Protein AF-A0A349GRL1-F1 (afdb_monomer)

Radius of gyration: 23.31 Å; Cα contacts (8 Å, |Δi|>4): 184; chains: 1; bounding box: 49×61×60 Å

Secondary structure (DSSP, 8-state):
------PPPPHHHHHHHHHHHHHHHHHHSPPEE--B-TTS-PBPTT--EE----PPPHHHHHHHHHHHHHHTHHHHHHHHHHHHHHHHHHHTTHHHHHHHHHHHHTTT-HHHHHHHHHHHHHHHHHHH-TTTGGGGGHHHHHHHHHHTT--HHHHHHHHHHHHHHHHHT-SS-TTTHHHHHHHTT--TTTTTT-

Nearest PDB structures (foldseek):
  8ffo-assembly1_A  TM=2.100E-01  e=9.949E+00  Oryctolagus cuniculus

Structure (mmCIF, N/CA/C/O backbone):
data_AF-A0A349GRL1-F1
#
_entry.id   AF-A0A349GRL1-F1
#
loop_
_atom_site.group_PDB
_atom_site.id
_atom_site.type_symbol
_atom_site.label_atom_id
_atom_site.label_alt_id
_atom_site.label_comp_id
_atom_site.label_asym_id
_atom_site.label_entity_id
_atom_site.label_seq_id
_atom_site.pdbx_PDB_ins_code
_atom_site.Cartn_x
_atom_site.Cartn_y
_atom_site.Cartn_z
_atom_site.occupancy
_atom_site.B_iso_or_equiv
_atom_site.auth_seq_id
_atom_site.auth_comp_id
_atom_site.auth_asym_id
_atom_site.auth_atom_id
_atom_site.pdbx_PDB_model_num
ATOM 1 N N . MET A 1 1 ? -10.845 -40.301 -11.353 1.00 48.50 1 MET A N 1
ATOM 2 C CA . MET A 1 1 ? -9.702 -39.362 -11.402 1.00 48.50 1 MET A CA 1
ATOM 3 C C . MET A 1 1 ? -10.120 -38.065 -10.731 1.00 48.50 1 MET A C 1
ATOM 5 O O . MET A 1 1 ? -11.007 -37.392 -11.242 1.00 48.50 1 MET A O 1
ATOM 9 N N . SER A 1 2 ? -9.562 -37.767 -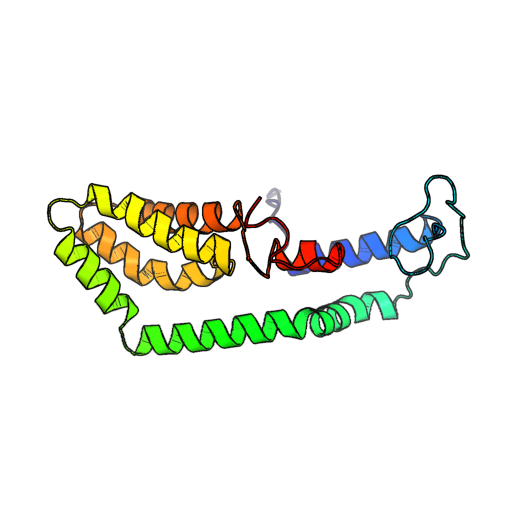9.555 1.00 53.09 2 SER A N 1
ATOM 10 C CA . SER A 1 2 ? -9.784 -36.486 -8.875 1.00 53.09 2 SER A CA 1
ATOM 11 C C . SER A 1 2 ? -9.269 -35.367 -9.781 1.00 53.09 2 SER A C 1
ATOM 13 O O . SER A 1 2 ? -8.090 -35.362 -10.137 1.00 53.09 2 SER A O 1
ATOM 15 N N . LYS A 1 3 ? -10.156 -34.472 -10.229 1.00 55.09 3 LYS A N 1
ATOM 16 C CA . LYS A 1 3 ? -9.750 -33.274 -10.969 1.00 55.09 3 LYS A CA 1
ATOM 17 C C . LYS A 1 3 ? -8.907 -32.441 -10.008 1.00 55.09 3 LYS A C 1
ATOM 19 O O . LYS A 1 3 ? -9.437 -31.976 -9.000 1.00 55.09 3 LYS A O 1
ATOM 24 N N . LYS A 1 4 ? -7.608 -32.286 -10.290 1.00 65.12 4 LYS A N 1
ATOM 25 C CA . LYS A 1 4 ? -6.758 -31.344 -9.553 1.00 65.12 4 LYS A CA 1
ATOM 26 C C . LYS A 1 4 ? -7.447 -29.981 -9.609 1.00 65.12 4 LYS A C 1
ATOM 28 O O . LYS A 1 4 ? -7.638 -29.436 -10.695 1.00 65.12 4 LYS A O 1
ATOM 33 N N . LYS A 1 5 ? -7.894 -29.489 -8.453 1.00 64.00 5 LYS A N 1
ATOM 34 C CA . LYS A 1 5 ? -8.384 -28.119 -8.324 1.00 64.00 5 LYS A CA 1
ATOM 35 C C . LYS A 1 5 ? -7.198 -27.213 -8.636 1.00 64.00 5 LYS A C 1
ATOM 37 O O . LYS A 1 5 ? -6.113 -27.427 -8.107 1.00 64.00 5 LYS A O 1
ATOM 42 N N . PHE A 1 6 ? -7.390 -26.282 -9.561 1.00 77.56 6 PHE A N 1
ATOM 43 C CA . PHE A 1 6 ? -6.401 -25.254 -9.846 1.00 77.56 6 PHE A CA 1
ATOM 44 C C . PHE A 1 6 ? -6.241 -24.407 -8.581 1.00 77.56 6 PHE A C 1
ATOM 46 O O . PHE A 1 6 ? -7.184 -23.734 -8.167 1.00 77.56 6 PHE A O 1
ATOM 53 N N . GLU A 1 7 ? -5.086 -24.515 -7.932 1.00 80.69 7 GLU A N 1
ATOM 54 C CA . GLU A 1 7 ? -4.704 -23.659 -6.816 1.00 80.69 7 GLU A CA 1
ATOM 55 C C . GLU A 1 7 ? -3.899 -22.495 -7.381 1.00 80.69 7 GLU A C 1
ATOM 57 O O . GLU A 1 7 ? -2.986 -22.694 -8.187 1.00 80.69 7 GLU A O 1
ATOM 62 N N . MET A 1 8 ? -4.277 -21.277 -6.994 1.00 81.62 8 MET A N 1
ATOM 63 C CA . MET A 1 8 ? -3.550 -20.081 -7.400 1.00 81.62 8 MET A CA 1
ATOM 64 C C . MET A 1 8 ? -2.097 -20.198 -6.917 1.00 81.62 8 MET A C 1
ATOM 66 O O . MET A 1 8 ? -1.881 -20.466 -5.731 1.00 81.62 8 MET A O 1
ATOM 70 N N . PRO A 1 9 ? -1.101 -20.011 -7.801 1.00 87.75 9 PRO A N 1
ATOM 71 C CA . PRO A 1 9 ? 0.296 -20.015 -7.395 1.00 87.75 9 PRO A CA 1
ATOM 72 C C . PRO A 1 9 ? 0.562 -18.926 -6.351 1.00 87.75 9 PRO A C 1
ATOM 74 O O . PRO A 1 9 ? -0.093 -17.883 -6.339 1.00 87.75 9 PRO A O 1
ATOM 77 N N . THR A 1 10 ? 1.554 -19.146 -5.489 1.00 91.56 10 THR A N 1
ATOM 78 C CA . THR A 1 10 ? 1.980 -18.116 -4.531 1.00 91.56 10 THR A CA 1
ATOM 79 C C . THR A 1 10 ? 2.518 -16.884 -5.264 1.00 91.56 10 THR A C 1
ATOM 81 O O . THR A 1 10 ? 3.010 -17.002 -6.389 1.00 91.56 10 THR A O 1
ATOM 84 N N . ALA A 1 11 ? 2.500 -15.714 -4.616 1.00 87.31 11 ALA A N 1
ATOM 85 C CA . ALA A 1 11 ? 3.072 -14.489 -5.181 1.00 87.31 11 ALA A CA 1
ATOM 86 C C . ALA A 1 11 ? 4.528 -14.689 -5.645 1.00 87.31 11 ALA A C 1
ATOM 88 O O . ALA A 1 11 ? 4.883 -14.278 -6.745 1.00 87.31 11 ALA A O 1
ATOM 89 N N . TYR A 1 12 ? 5.341 -15.418 -4.872 1.00 88.69 12 TYR A N 1
ATOM 90 C CA . TYR A 1 12 ? 6.717 -15.759 -5.248 1.00 88.69 12 TYR A CA 1
ATOM 91 C C . TYR A 1 12 ? 6.791 -16.587 -6.532 1.00 88.69 12 TYR A C 1
ATOM 93 O O . TYR A 1 12 ? 7.637 -16.334 -7.385 1.00 88.69 12 TYR A O 1
ATOM 101 N N . THR A 1 13 ? 5.892 -17.561 -6.692 1.00 90.81 13 THR A N 1
ATOM 102 C CA . THR A 1 13 ? 5.822 -18.388 -7.902 1.00 90.81 13 THR A CA 1
ATOM 103 C C . THR A 1 13 ? 5.435 -17.555 -9.119 1.00 90.81 13 THR A C 1
ATOM 105 O O . THR A 1 13 ? 6.029 -17.721 -10.181 1.00 90.81 13 THR A O 1
ATOM 108 N N . VAL A 1 14 ? 4.463 -16.651 -8.966 1.00 91.56 14 VAL A N 1
ATOM 109 C CA . VAL A 1 14 ? 4.041 -15.748 -10.044 1.00 91.56 14 VAL A CA 1
ATOM 110 C C . VAL A 1 14 ? 5.183 -14.816 -10.438 1.00 91.56 14 VAL A C 1
ATOM 112 O O . VAL A 1 14 ? 5.511 -14.740 -11.617 1.00 91.56 14 VAL A O 1
ATOM 115 N N . LEU A 1 15 ? 5.831 -14.164 -9.469 1.00 90.69 15 LEU A N 1
ATOM 116 C CA . LEU A 1 15 ? 6.946 -13.247 -9.718 1.00 90.69 15 LEU A CA 1
ATOM 117 C C . LEU A 1 15 ? 8.119 -13.950 -10.409 1.00 90.69 15 LEU A C 1
ATOM 119 O O . LEU A 1 15 ? 8.612 -13.464 -11.422 1.00 90.69 15 LEU A O 1
ATOM 123 N N . LEU A 1 16 ? 8.524 -15.126 -9.921 1.00 91.69 16 LEU A N 1
ATOM 124 C CA . LEU A 1 16 ? 9.594 -15.909 -10.540 1.00 91.69 16 LEU A CA 1
ATOM 125 C C . LEU A 1 16 ? 9.212 -16.367 -11.956 1.00 91.69 16 LEU A C 1
ATOM 127 O O . LEU A 1 16 ? 10.038 -16.322 -12.865 1.00 91.69 16 LEU A O 1
ATOM 131 N N . GLY A 1 17 ? 7.950 -16.748 -12.166 1.00 92.88 17 GLY A N 1
ATOM 132 C CA . GLY A 1 17 ? 7.420 -17.062 -13.491 1.00 92.88 17 GLY A CA 1
ATOM 133 C C . GLY A 1 17 ? 7.493 -15.872 -14.449 1.00 92.88 17 GLY A C 1
ATOM 134 O O . GLY A 1 17 ? 7.940 -16.035 -15.582 1.00 92.88 17 GLY A O 1
ATOM 135 N N . ILE A 1 18 ? 7.122 -14.673 -13.992 1.00 93.62 18 ILE A N 1
ATOM 136 C CA . ILE A 1 18 ? 7.226 -13.437 -14.780 1.00 93.62 18 ILE A CA 1
ATOM 137 C C . ILE A 1 18 ? 8.686 -13.149 -15.135 1.00 93.62 18 ILE A C 1
ATOM 139 O O . ILE A 1 18 ? 8.963 -12.882 -16.299 1.00 93.62 18 ILE A O 1
ATOM 143 N N . ILE A 1 19 ? 9.618 -13.265 -14.183 1.00 93.44 19 ILE A N 1
ATOM 144 C CA . ILE A 1 19 ? 11.054 -13.065 -14.438 1.00 93.44 19 ILE A CA 1
ATOM 145 C C . ILE A 1 19 ? 11.537 -14.000 -15.552 1.00 93.44 19 ILE A C 1
ATOM 147 O O . ILE A 1 19 ? 12.186 -13.547 -16.492 1.00 93.44 19 ILE A O 1
ATOM 151 N N . ILE A 1 20 ? 11.178 -15.287 -15.493 1.00 93.50 20 ILE A N 1
ATOM 152 C CA . ILE A 1 20 ? 11.554 -16.258 -16.530 1.00 93.50 20 ILE A CA 1
ATOM 153 C C . ILE A 1 20 ? 10.938 -15.886 -17.882 1.00 93.50 20 ILE A C 1
ATOM 155 O O . ILE A 1 20 ? 11.634 -15.909 -18.892 1.00 93.50 20 ILE A O 1
ATOM 159 N N . VAL A 1 21 ? 9.649 -15.543 -17.926 1.00 94.56 21 VAL A N 1
ATOM 160 C CA . VAL A 1 21 ? 8.957 -15.198 -19.180 1.00 94.56 21 VAL A CA 1
ATOM 161 C C . VAL A 1 21 ? 9.547 -13.937 -19.812 1.00 94.56 21 VAL A C 1
ATOM 163 O O . VAL A 1 21 ? 9.838 -13.933 -21.007 1.00 94.56 21 VAL A O 1
ATOM 166 N N . VAL A 1 22 ? 9.765 -12.887 -19.018 1.00 93.56 22 VAL A N 1
ATOM 167 C CA . VAL A 1 22 ? 10.365 -11.630 -19.484 1.00 93.56 22 VAL A CA 1
ATOM 168 C C . VAL A 1 22 ? 11.795 -11.867 -19.950 1.00 93.56 22 VAL A C 1
ATOM 170 O O . VAL A 1 22 ? 12.160 -11.384 -21.020 1.00 93.56 22 VAL A O 1
ATOM 173 N N . ALA A 1 23 ? 12.576 -12.671 -19.221 1.00 94.00 23 ALA A N 1
ATOM 174 C CA . ALA A 1 23 ? 13.890 -13.091 -19.680 1.00 94.00 23 ALA A CA 1
ATOM 175 C C . ALA A 1 23 ? 13.779 -13.769 -21.048 1.00 94.00 23 ALA A C 1
ATOM 177 O O . ALA A 1 23 ? 14.442 -13.321 -21.975 1.00 94.00 23 ALA A O 1
ATOM 178 N N . VAL A 1 24 ? 12.903 -14.776 -21.215 1.00 94.12 24 VAL A N 1
ATOM 179 C CA . VAL A 1 24 ? 12.695 -15.498 -22.492 1.00 94.12 24 VAL A CA 1
ATOM 180 C C . VAL A 1 24 ? 12.388 -14.535 -23.643 1.00 94.12 24 VAL A C 1
ATOM 182 O O . VAL A 1 24 ? 12.896 -14.697 -24.754 1.00 94.12 24 VAL A O 1
ATOM 185 N N . PHE A 1 25 ? 11.610 -13.489 -23.378 1.00 93.75 25 PHE A N 1
ATOM 186 C CA . PHE A 1 25 ? 11.305 -12.470 -24.375 1.00 93.75 25 PHE A CA 1
ATOM 187 C C . PHE A 1 25 ? 12.517 -11.642 -24.805 1.00 93.75 25 PHE A C 1
ATOM 189 O O . PHE A 1 25 ? 12.534 -11.203 -25.951 1.00 93.75 25 PHE A O 1
ATOM 196 N N . THR A 1 26 ? 13.564 -11.508 -23.986 1.00 92.06 26 THR A N 1
ATOM 197 C CA . THR A 1 26 ? 14.798 -10.803 -24.388 1.00 92.06 26 THR A CA 1
ATOM 198 C C . THR A 1 26 ? 15.583 -11.498 -25.506 1.00 92.06 26 THR A C 1
ATOM 200 O O . THR A 1 26 ? 16.382 -10.851 -26.174 1.00 92.06 26 THR A O 1
ATOM 203 N N . TRP A 1 27 ? 15.336 -12.789 -25.764 1.00 91.50 27 TRP A N 1
ATOM 204 C CA . TRP A 1 27 ? 15.911 -13.498 -26.918 1.00 91.50 27 TRP A CA 1
ATOM 205 C C . TRP A 1 27 ? 15.067 -13.381 -28.192 1.00 91.50 27 TRP A C 1
ATOM 207 O O . TRP A 1 27 ? 15.580 -13.607 -29.285 1.00 91.50 27 TRP A O 1
ATOM 217 N N . ILE A 1 28 ? 13.771 -13.092 -28.060 1.00 91.94 28 ILE A N 1
ATOM 218 C CA . ILE A 1 28 ? 12.812 -13.103 -29.177 1.00 91.94 28 ILE A CA 1
ATOM 219 C C . ILE A 1 28 ? 12.548 -11.680 -29.675 1.00 91.94 28 ILE A C 1
ATOM 221 O O . ILE A 1 28 ? 12.392 -11.459 -30.875 1.00 91.94 28 ILE A O 1
ATOM 225 N N . ILE A 1 29 ? 12.473 -10.719 -28.754 1.00 90.69 29 ILE A N 1
ATOM 226 C CA . ILE A 1 29 ? 12.124 -9.329 -29.035 1.00 90.69 29 ILE A CA 1
ATOM 227 C C . ILE A 1 29 ? 13.418 -8.522 -29.207 1.00 90.69 29 ILE A C 1
ATOM 229 O O . ILE A 1 29 ? 14.227 -8.488 -28.279 1.00 90.69 29 ILE A O 1
ATOM 233 N N . PRO A 1 30 ? 13.630 -7.857 -30.360 1.00 89.00 30 PRO A N 1
ATOM 234 C CA . PRO A 1 30 ? 14.818 -7.041 -30.577 1.00 89.00 30 PRO A CA 1
ATOM 235 C C . PRO A 1 30 ? 14.837 -5.835 -29.632 1.00 89.00 30 PRO A C 1
ATOM 237 O O . PRO A 1 30 ? 13.812 -5.185 -29.407 1.00 89.00 30 PRO A O 1
ATOM 240 N N . ALA A 1 31 ? 16.018 -5.515 -29.107 1.00 89.31 31 ALA A N 1
ATOM 241 C CA . ALA A 1 31 ? 16.215 -4.322 -28.295 1.00 89.31 31 ALA A CA 1
ATOM 242 C C . ALA A 1 31 ? 16.052 -3.051 -29.145 1.00 89.31 31 ALA A C 1
ATOM 244 O O . ALA A 1 31 ? 16.538 -2.970 -30.275 1.00 89.31 31 ALA A O 1
ATOM 245 N N . GLY A 1 32 ? 15.388 -2.034 -28.598 1.00 89.62 32 GLY A N 1
ATOM 246 C CA . GLY A 1 32 ? 15.202 -0.751 -29.267 1.00 89.62 32 GLY A CA 1
ATOM 247 C C . GLY A 1 32 ? 15.336 0.415 -28.303 1.00 89.62 32 GLY A C 1
ATOM 248 O O . GLY A 1 32 ? 15.070 0.275 -27.112 1.00 89.62 32 GLY A O 1
ATOM 249 N N . THR A 1 33 ? 15.758 1.561 -28.826 1.00 90.25 33 THR A N 1
ATOM 250 C CA . THR A 1 33 ? 15.926 2.798 -28.057 1.00 90.25 33 THR A CA 1
ATOM 251 C C . THR A 1 33 ? 15.414 4.004 -28.843 1.00 90.25 33 THR A C 1
ATOM 253 O O . THR A 1 33 ? 15.306 3.950 -30.071 1.00 90.25 33 THR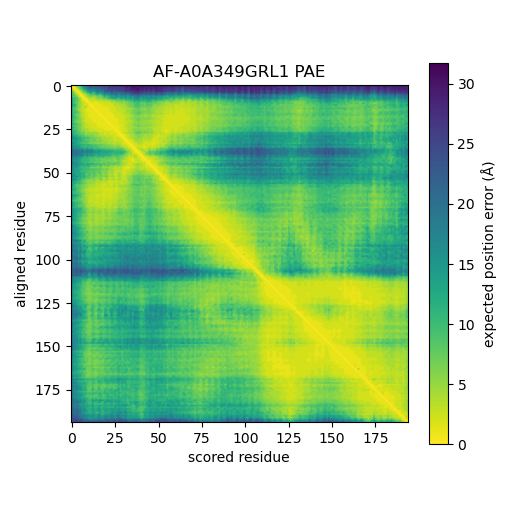 A O 1
ATOM 256 N N . TYR A 1 34 ? 15.102 5.084 -28.133 1.00 90.12 34 TYR A N 1
ATOM 257 C CA . TYR A 1 34 ? 14.764 6.391 -28.698 1.00 90.12 34 TYR A CA 1
ATOM 258 C C . TYR A 1 34 ? 15.916 7.366 -28.458 1.0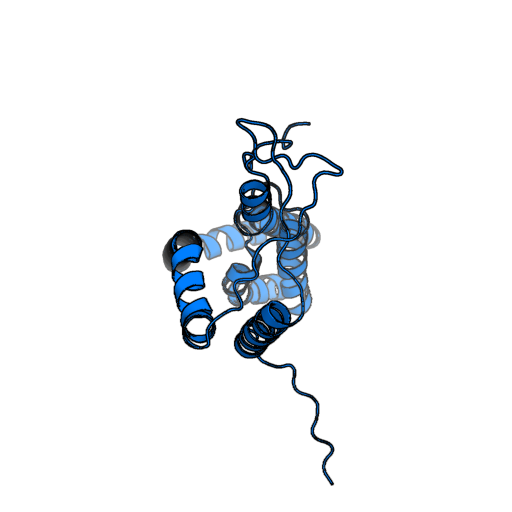0 90.12 34 TYR A C 1
ATOM 260 O O . TYR A 1 34 ? 16.683 7.211 -27.508 1.00 90.12 34 TYR A O 1
ATOM 268 N N . ASP A 1 35 ? 16.023 8.392 -29.297 1.00 90.12 35 ASP A N 1
ATOM 269 C CA . ASP A 1 35 ? 16.841 9.556 -28.956 1.00 90.12 35 ASP A CA 1
ATOM 270 C C . ASP A 1 35 ? 16.086 10.424 -27.941 1.00 90.12 35 ASP A C 1
ATOM 272 O O . ASP A 1 35 ? 14.871 10.602 -28.054 1.00 90.12 35 ASP A O 1
ATOM 276 N N . TYR A 1 36 ? 16.804 10.957 -26.956 1.00 88.00 36 TYR A N 1
ATOM 277 C CA 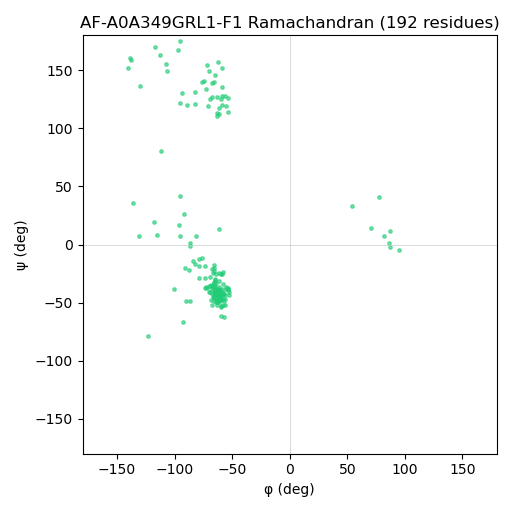. TYR A 1 36 ? 16.247 11.765 -25.872 1.00 88.00 36 TYR A CA 1
ATOM 278 C C . TYR A 1 36 ? 16.603 13.240 -26.055 1.00 88.00 36 TYR A C 1
ATOM 280 O O . TYR A 1 36 ? 17.659 13.571 -26.599 1.00 88.00 36 TYR A O 1
ATOM 288 N N . VAL A 1 37 ? 15.724 14.134 -25.599 1.00 87.38 37 VAL A N 1
ATOM 289 C CA . VAL A 1 37 ? 16.020 15.572 -25.557 1.00 87.38 37 VAL A CA 1
ATOM 290 C C . VAL A 1 37 ? 17.112 15.823 -24.518 1.00 87.38 37 VAL A C 1
ATOM 292 O O . VAL A 1 37 ? 16.982 15.413 -23.365 1.00 87.38 37 VAL A O 1
ATOM 295 N N . GLU A 1 38 ? 18.181 16.510 -24.922 1.00 85.62 38 GLU A N 1
ATOM 296 C CA . GLU A 1 38 ? 19.357 16.759 -24.086 1.00 85.62 38 GLU A CA 1
ATOM 297 C C . GLU A 1 38 ? 18.976 17.408 -22.742 1.00 85.62 38 GLU A C 1
ATOM 299 O O . GLU A 1 38 ? 18.284 18.425 -22.697 1.00 85.62 38 GLU A O 1
ATOM 304 N N . GLY A 1 39 ? 19.408 16.794 -21.637 1.00 79.12 39 GLY A N 1
ATOM 305 C CA . GLY A 1 39 ? 19.088 17.247 -20.279 1.00 79.12 39 GLY A CA 1
ATOM 306 C C . GLY A 1 39 ? 17.718 16.817 -19.742 1.00 79.12 39 GLY A C 1
ATOM 307 O O . GLY A 1 39 ? 17.340 17.261 -18.661 1.00 79.12 39 GLY A O 1
ATOM 308 N N . THR A 1 40 ? 16.981 15.957 -20.453 1.00 78.06 40 THR A N 1
ATOM 309 C CA . THR A 1 40 ? 15.696 15.402 -19.993 1.00 78.06 40 THR A CA 1
ATOM 310 C C . THR A 1 40 ? 15.576 13.910 -20.330 1.00 78.06 40 THR A C 1
ATOM 312 O O . THR A 1 40 ? 16.220 13.431 -21.259 1.00 78.06 40 THR A O 1
ATOM 315 N N . ASN A 1 41 ? 14.683 13.186 -19.651 1.00 79.50 41 ASN A N 1
ATOM 316 C CA . ASN A 1 41 ? 14.331 11.799 -19.987 1.00 79.50 41 ASN A CA 1
ATOM 317 C C . ASN A 1 41 ? 13.125 11.683 -20.938 1.00 79.50 41 ASN A C 1
ATOM 319 O O . ASN A 1 41 ? 12.431 10.666 -20.975 1.00 79.50 41 ASN A O 1
ATOM 323 N N . GLN A 1 42 ? 12.881 12.708 -21.761 1.00 81.19 42 GLN A N 1
ATOM 324 C CA . GLN A 1 42 ? 11.794 12.700 -22.735 1.00 81.19 42 GLN A CA 1
ATOM 325 C C . GLN A 1 42 ? 12.244 12.108 -24.089 1.00 81.19 42 GLN A C 1
ATOM 327 O O . GLN A 1 42 ? 13.144 12.671 -24.723 1.00 81.19 42 GLN A O 1
ATOM 332 N N . PRO A 1 43 ? 11.627 11.007 -24.571 1.00 86.81 43 PRO A N 1
ATOM 333 C CA . PRO A 1 43 ? 11.958 10.421 -25.868 1.00 86.81 43 PRO A CA 1
ATOM 334 C C . PRO A 1 43 ? 11.405 11.269 -27.023 1.00 86.81 43 PRO A C 1
ATOM 336 O O . PRO A 1 43 ? 10.274 11.758 -26.970 1.00 86.81 43 PRO A O 1
ATOM 339 N N . ILE A 1 44 ? 12.185 11.410 -28.096 1.00 88.75 44 ILE A N 1
ATOM 340 C CA . ILE A 1 44 ? 11.800 12.144 -29.306 1.00 88.75 44 ILE A CA 1
ATOM 341 C C . ILE A 1 44 ? 10.938 11.228 -30.197 1.00 88.75 44 ILE A C 1
ATOM 343 O O . ILE A 1 44 ? 11.399 10.166 -30.624 1.00 88.75 44 ILE A O 1
ATOM 347 N N . PRO A 1 45 ? 9.685 11.596 -30.525 1.00 88.69 45 PRO A N 1
ATOM 348 C CA . PRO A 1 45 ? 8.845 10.778 -31.396 1.00 88.69 45 PRO A CA 1
ATOM 349 C C . PRO A 1 45 ? 9.477 10.561 -32.780 1.00 88.69 45 PRO A C 1
ATOM 351 O O . PRO A 1 45 ? 9.960 11.500 -33.407 1.00 88.69 45 PRO A O 1
ATOM 354 N N . GLY A 1 46 ? 9.438 9.322 -33.279 1.00 90.31 46 GLY A N 1
ATOM 355 C CA . GLY A 1 46 ? 9.949 8.962 -34.609 1.00 90.31 46 GLY A CA 1
ATOM 356 C C . GLY A 1 46 ? 11.441 8.608 -34.682 1.00 90.31 46 GLY A C 1
ATOM 357 O O . GLY A 1 46 ? 11.892 8.204 -35.749 1.00 90.31 46 GLY A O 1
ATOM 358 N N . THR A 1 47 ? 12.194 8.685 -33.579 1.00 92.19 47 THR A N 1
ATOM 359 C CA . THR A 1 47 ? 13.638 8.354 -33.534 1.00 92.19 47 THR A CA 1
ATOM 360 C C . THR A 1 47 ? 13.933 6.926 -33.063 1.00 92.19 47 THR A C 1
ATOM 362 O O . THR A 1 47 ? 15.058 6.611 -32.680 1.00 92.19 47 THR A O 1
ATOM 365 N N . TYR A 1 48 ? 12.929 6.043 -33.081 1.00 90.56 48 TYR A N 1
ATOM 366 C CA . TYR A 1 48 ? 13.110 4.650 -32.678 1.00 90.56 48 TYR A CA 1
ATOM 367 C C . TYR A 1 48 ? 14.164 3.966 -33.554 1.00 90.56 48 TYR A C 1
ATOM 369 O O . TYR A 1 48 ? 14.025 3.911 -34.779 1.00 90.56 48 TYR A O 1
ATOM 377 N N . LYS A 1 49 ? 15.186 3.394 -32.918 1.00 92.19 49 LYS A N 1
ATOM 378 C CA . LYS A 1 49 ? 16.222 2.603 -33.582 1.00 92.19 49 LYS A CA 1
ATOM 379 C C . LYS A 1 49 ? 16.426 1.275 -32.867 1.00 92.19 49 LYS A C 1
ATOM 381 O O . LYS A 1 49 ? 16.487 1.214 -31.639 1.00 92.19 49 LYS A O 1
ATOM 386 N N . VAL A 1 50 ? 16.539 0.213 -33.659 1.00 89.88 50 VAL A N 1
ATOM 387 C CA . VAL A 1 50 ? 16.919 -1.114 -33.168 1.00 89.88 50 VAL A CA 1
ATOM 388 C C . VAL A 1 50 ? 18.403 -1.085 -32.827 1.00 89.88 50 VAL A C 1
ATOM 390 O O . VAL A 1 50 ? 19.210 -0.567 -33.600 1.00 89.88 50 VAL A O 1
ATOM 393 N N . VAL A 1 51 ? 18.751 -1.626 -31.666 1.00 91.88 51 VAL A N 1
ATOM 394 C CA . VAL A 1 51 ? 20.128 -1.705 -31.173 1.00 91.88 51 VAL A CA 1
ATOM 395 C C . VAL A 1 51 ? 20.560 -3.157 -31.031 1.00 91.88 51 VAL A C 1
ATOM 397 O O . VAL A 1 51 ? 19.755 -4.085 -31.153 1.00 91.88 51 VAL A O 1
ATOM 400 N N . GLU A 1 52 ? 21.854 -3.358 -30.797 1.00 88.44 52 GLU A N 1
ATOM 401 C CA . GLU A 1 52 ? 22.385 -4.680 -30.491 1.00 88.44 52 GLU A CA 1
ATOM 402 C C . GLU A 1 52 ? 21.660 -5.254 -29.267 1.00 88.44 52 GLU A C 1
ATOM 404 O O . GLU A 1 52 ? 21.495 -4.586 -28.246 1.00 88.44 52 GLU A O 1
ATOM 409 N N . SER A 1 53 ? 21.139 -6.470 -29.415 1.00 86.31 53 SER A N 1
ATOM 410 C CA . SER A 1 53 ? 20.340 -7.104 -28.372 1.00 86.31 53 SER A CA 1
ATOM 411 C C . SER A 1 53 ? 21.250 -7.749 -27.334 1.00 86.31 53 SER A C 1
ATOM 413 O O . SER A 1 53 ? 22.140 -8.520 -27.687 1.00 86.31 53 SER A O 1
ATOM 415 N N . THR A 1 54 ? 20.973 -7.481 -26.059 1.00 86.69 54 THR A N 1
ATOM 416 C CA . THR A 1 54 ? 21.683 -8.065 -24.912 1.00 86.69 54 THR A CA 1
ATOM 417 C C . THR A 1 54 ? 20.733 -9.008 -24.167 1.00 86.69 54 THR A C 1
ATOM 419 O O . THR A 1 54 ? 20.095 -8.597 -23.192 1.00 86.69 54 THR A O 1
ATOM 422 N N . PRO A 1 55 ? 20.545 -10.249 -24.654 1.00 89.56 55 PRO A N 1
ATOM 423 C CA . PRO A 1 55 ? 19.632 -11.193 -24.024 1.00 89.56 55 PRO A CA 1
ATOM 424 C C . PRO A 1 55 ? 20.121 -11.579 -22.625 1.00 89.56 55 PRO A C 1
ATOM 426 O O . PRO A 1 55 ? 21.323 -11.695 -22.388 1.00 89.56 55 PRO A O 1
ATOM 429 N N . GLN A 1 56 ? 19.181 -11.805 -21.708 1.00 92.31 56 GLN A N 1
ATOM 430 C CA . GLN A 1 56 ? 19.493 -12.029 -20.296 1.00 92.31 56 GLN A CA 1
ATOM 431 C C . GLN A 1 56 ? 20.202 -13.363 -20.069 1.00 92.31 56 GLN A C 1
ATOM 433 O O . GLN A 1 56 ? 19.688 -14.423 -20.415 1.00 92.31 56 GLN A O 1
ATOM 438 N N . ALA A 1 57 ? 21.370 -13.350 -19.433 1.00 92.44 57 ALA A N 1
ATOM 439 C CA . ALA A 1 57 ? 22.073 -14.588 -19.113 1.00 92.44 57 ALA A CA 1
ATOM 440 C C . ALA A 1 57 ? 21.365 -15.360 -17.985 1.00 92.44 57 ALA A C 1
ATOM 442 O O . ALA A 1 57 ? 20.731 -14.777 -17.108 1.00 92.44 57 ALA A O 1
ATOM 443 N N . LEU A 1 58 ? 21.548 -16.686 -17.923 1.00 91.00 58 LEU A N 1
ATOM 444 C CA . LEU A 1 58 ? 20.970 -17.513 -16.849 1.00 91.00 58 LEU A CA 1
ATOM 445 C C . LEU A 1 58 ? 21.341 -16.994 -15.447 1.00 91.00 58 LEU A C 1
ATOM 447 O O . LEU A 1 58 ? 20.523 -17.020 -14.531 1.00 91.00 58 LEU A O 1
ATOM 451 N N . TRP A 1 59 ? 22.570 -16.499 -15.291 1.00 91.75 59 TRP A N 1
ATOM 452 C CA . TRP A 1 59 ? 23.047 -15.923 -14.036 1.00 91.75 59 TRP A CA 1
ATOM 453 C C . TRP A 1 59 ? 22.322 -14.624 -13.660 1.00 91.75 59 TRP A C 1
ATOM 455 O O . TRP A 1 59 ? 22.040 -14.398 -12.486 1.00 91.75 59 TRP A O 1
ATOM 465 N N . GLU A 1 60 ? 21.972 -13.794 -14.641 1.00 90.62 60 GLU A N 1
ATOM 466 C CA . GLU A 1 60 ? 21.220 -12.553 -14.426 1.00 90.62 60 GLU A CA 1
ATOM 467 C C . GLU A 1 60 ? 19.783 -12.859 -14.002 1.00 90.62 60 GLU A C 1
ATOM 469 O O . GLU A 1 60 ? 19.286 -12.271 -13.047 1.00 90.62 60 GLU A O 1
ATOM 474 N N . VAL A 1 61 ? 19.158 -13.867 -14.619 1.00 91.81 61 VAL A N 1
ATOM 475 C CA . VAL A 1 61 ? 17.814 -14.341 -14.251 1.00 91.81 61 VAL A CA 1
ATOM 476 C C . VAL A 1 61 ? 17.776 -14.861 -12.810 1.00 91.81 61 VAL A C 1
ATOM 478 O O . VAL A 1 61 ? 16.837 -14.568 -12.071 1.00 91.81 61 VAL A O 1
ATOM 481 N N . ILE A 1 62 ? 18.801 -15.607 -12.385 1.00 92.00 62 ILE A N 1
ATOM 482 C CA . ILE A 1 62 ? 18.906 -16.123 -11.010 1.00 92.00 62 ILE A CA 1
ATOM 483 C C . ILE A 1 62 ? 19.187 -14.996 -10.004 1.00 92.00 62 ILE A C 1
ATOM 485 O O . ILE A 1 62 ? 18.669 -15.041 -8.889 1.00 92.00 62 ILE A O 1
ATOM 489 N N . ASN A 1 63 ? 19.973 -13.984 -10.382 1.00 92.62 63 ASN A N 1
ATOM 490 C CA . ASN A 1 63 ? 20.285 -12.844 -9.515 1.00 92.62 63 ASN A CA 1
ATOM 491 C C . ASN A 1 63 ? 19.210 -11.754 -9.497 1.00 92.62 63 ASN A C 1
ATOM 493 O O . ASN A 1 63 ? 19.205 -10.943 -8.573 1.00 92.62 63 ASN A O 1
ATOM 497 N N . ALA A 1 64 ? 18.290 -11.723 -10.464 1.00 92.38 64 ALA A N 1
ATOM 498 C CA . ALA A 1 64 ? 17.253 -10.697 -10.551 1.00 92.38 64 ALA A CA 1
ATOM 499 C C . ALA A 1 64 ? 16.439 -10.530 -9.248 1.00 92.38 64 ALA A C 1
ATOM 501 O O . ALA A 1 64 ? 16.274 -9.390 -8.813 1.00 92.38 64 ALA A O 1
ATOM 502 N N . PRO A 1 65 ? 16.003 -11.599 -8.543 1.00 90.44 65 PRO A N 1
ATOM 503 C CA . PRO A 1 65 ? 15.339 -11.453 -7.246 1.00 90.44 65 PRO A CA 1
ATOM 504 C C . PRO A 1 65 ? 16.221 -10.804 -6.172 1.00 90.44 65 PRO A C 1
ATOM 506 O O . PRO A 1 65 ? 15.722 -10.040 -5.350 1.00 90.44 65 PRO A O 1
ATOM 509 N N . ILE A 1 66 ? 17.526 -11.095 -6.171 1.00 91.00 66 ILE A N 1
ATOM 510 C CA . ILE A 1 66 ? 18.483 -10.533 -5.208 1.00 91.00 66 ILE A CA 1
ATOM 511 C C . ILE A 1 66 ? 18.649 -9.034 -5.468 1.00 91.00 66 ILE A C 1
ATOM 513 O O . ILE A 1 66 ? 18.537 -8.234 -4.542 1.00 91.00 66 ILE A O 1
ATOM 517 N N . ASN A 1 67 ? 18.852 -8.651 -6.730 1.00 90.12 67 ASN A N 1
ATOM 518 C CA . ASN A 1 67 ? 18.967 -7.249 -7.128 1.00 90.12 67 ASN A CA 1
ATOM 519 C C . ASN A 1 67 ? 17.678 -6.473 -6.834 1.00 90.12 67 ASN A C 1
ATOM 521 O O . ASN A 1 67 ? 17.745 -5.395 -6.251 1.00 90.12 67 ASN A O 1
ATOM 525 N N . GLY A 1 68 ? 16.511 -7.056 -7.122 1.00 87.62 68 GLY A N 1
ATOM 526 C CA . GLY A 1 68 ? 15.223 -6.452 -6.774 1.00 87.62 68 GLY A CA 1
ATOM 527 C C . GLY A 1 68 ? 15.066 -6.211 -5.268 1.00 87.62 68 GLY A C 1
ATOM 528 O O . GLY A 1 68 ? 14.571 -5.166 -4.857 1.00 87.62 68 GLY A O 1
ATOM 529 N N . PHE A 1 69 ? 15.555 -7.126 -4.422 1.00 86.19 69 PHE A N 1
ATOM 530 C CA . PHE A 1 69 ? 15.607 -6.910 -2.971 1.00 86.19 69 PHE A CA 1
ATOM 531 C C . PHE A 1 69 ? 16.520 -5.740 -2.578 1.00 86.19 69 PHE A C 1
ATOM 533 O O . PHE A 1 69 ? 16.165 -4.964 -1.691 1.00 86.19 69 PHE A O 1
ATOM 540 N N . TYR A 1 70 ? 17.683 -5.603 -3.223 1.00 86.94 70 TYR A N 1
ATOM 541 C CA . TYR A 1 70 ? 18.597 -4.482 -2.985 1.00 86.94 70 TYR A CA 1
ATOM 542 C C . TYR A 1 70 ? 17.995 -3.136 -3.402 1.00 86.94 70 TYR A C 1
ATOM 544 O O . TYR A 1 70 ? 18.168 -2.152 -2.682 1.00 86.94 70 TYR A O 1
ATOM 552 N N . GLU A 1 71 ? 17.280 -3.086 -4.525 1.00 82.38 71 GLU A N 1
ATOM 553 C CA . GLU A 1 71 ? 16.575 -1.883 -4.982 1.00 82.38 71 GLU A CA 1
ATOM 554 C C . GLU A 1 71 ? 15.397 -1.528 -4.063 1.00 82.38 71 GLU A C 1
ATOM 556 O O . GLU A 1 71 ? 15.167 -0.358 -3.772 1.00 82.38 71 GLU A O 1
ATOM 561 N N . ALA A 1 72 ? 14.710 -2.528 -3.504 1.00 79.31 72 ALA A N 1
ATOM 562 C CA . ALA A 1 72 ? 13.589 -2.338 -2.582 1.00 79.31 72 ALA A CA 1
ATOM 563 C C . ALA A 1 72 ? 13.995 -2.056 -1.116 1.00 79.31 72 ALA A C 1
ATOM 565 O O . ALA A 1 72 ? 13.132 -2.024 -0.233 1.00 79.31 72 ALA A O 1
ATOM 566 N N . LYS A 1 73 ? 15.287 -1.851 -0.817 1.00 83.75 73 LYS A N 1
ATOM 567 C CA . LYS A 1 73 ? 15.803 -1.688 0.560 1.00 83.75 73 LYS A CA 1
ATOM 568 C C . LYS A 1 73 ? 15.119 -0.565 1.349 1.00 83.75 73 LYS A C 1
ATOM 570 O O . LYS A 1 73 ? 14.868 -0.726 2.543 1.00 83.75 73 LYS A O 1
ATOM 575 N N . ASP A 1 74 ? 14.800 0.548 0.691 1.00 73.56 74 ASP A N 1
ATOM 576 C CA . ASP A 1 74 ? 14.231 1.725 1.353 1.00 73.56 74 ASP A CA 1
ATOM 577 C C . ASP A 1 74 ? 12.779 1.452 1.769 1.00 73.56 74 ASP A C 1
ATOM 579 O O . ASP A 1 74 ? 12.370 1.797 2.879 1.00 73.56 74 ASP A O 1
ATOM 583 N N . ILE A 1 75 ? 12.035 0.715 0.936 1.00 76.88 75 ILE A N 1
ATOM 584 C CA . ILE A 1 75 ? 10.688 0.222 1.252 1.00 76.88 75 ILE A CA 1
ATOM 585 C C . ILE A 1 75 ? 10.750 -0.779 2.410 1.00 76.88 75 ILE A C 1
ATOM 587 O O . ILE A 1 75 ? 9.971 -0.683 3.358 1.00 76.88 75 ILE A O 1
ATOM 591 N N . ALA A 1 76 ? 11.697 -1.721 2.377 1.00 80.38 76 ALA A N 1
ATOM 592 C CA . ALA A 1 76 ? 11.851 -2.711 3.441 1.00 80.38 76 ALA A CA 1
ATOM 593 C C . ALA A 1 76 ? 12.151 -2.054 4.800 1.00 80.38 76 ALA A C 1
ATOM 595 O O . ALA A 1 76 ? 11.556 -2.424 5.815 1.00 80.38 76 ALA A O 1
ATOM 596 N N . LEU A 1 77 ? 13.035 -1.051 4.823 1.00 83.19 77 LEU A N 1
ATOM 597 C CA . LEU A 1 77 ? 13.354 -0.289 6.029 1.00 83.19 77 LEU A CA 1
ATOM 598 C C . LEU A 1 77 ? 12.148 0.522 6.521 1.00 83.19 77 LEU A C 1
ATOM 600 O O . LEU A 1 77 ? 11.872 0.535 7.719 1.00 83.19 77 LEU A O 1
ATOM 604 N N . PHE A 1 78 ? 11.399 1.146 5.613 1.00 76.81 78 PHE A N 1
ATOM 605 C CA . PHE A 1 78 ? 10.168 1.863 5.940 1.00 76.81 78 PHE A CA 1
ATOM 606 C C . PHE A 1 78 ? 9.127 0.959 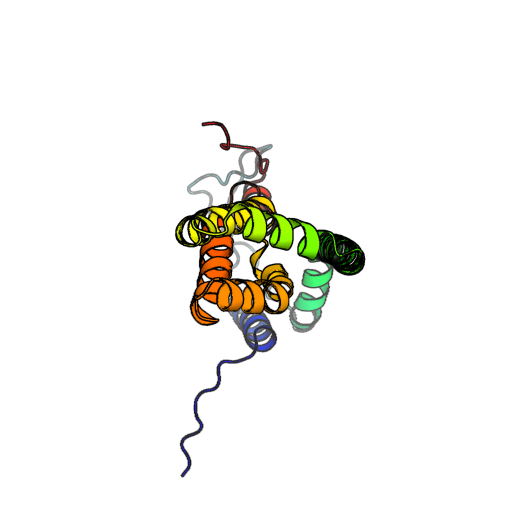6.617 1.00 76.81 78 PHE A C 1
ATOM 608 O O . PHE A 1 78 ? 8.665 1.274 7.716 1.00 76.81 78 PHE A O 1
ATOM 615 N N . VAL A 1 79 ? 8.820 -0.195 6.015 1.00 77.62 79 VAL A N 1
ATOM 616 C CA . VAL A 1 79 ? 7.868 -1.176 6.567 1.00 77.62 79 VAL A CA 1
ATOM 617 C C . VAL A 1 79 ? 8.343 -1.696 7.926 1.00 77.62 79 VAL A C 1
ATOM 619 O O . VAL A 1 79 ? 7.545 -1.815 8.856 1.00 77.62 79 VAL A O 1
ATOM 622 N N . LEU A 1 80 ? 9.647 -1.946 8.092 1.00 84.31 80 LEU A N 1
ATOM 623 C CA . LEU A 1 80 ? 10.223 -2.363 9.374 1.00 84.31 80 LEU A CA 1
ATOM 624 C C . LEU A 1 80 ? 10.029 -1.298 10.465 1.00 84.31 80 LEU A C 1
ATOM 626 O O . LEU A 1 80 ? 9.648 -1.627 11.590 1.00 84.31 80 LEU A O 1
ATOM 630 N N . VAL A 1 81 ? 10.280 -0.026 10.144 1.00 86.31 81 VAL A N 1
ATOM 631 C CA . VAL A 1 81 ? 10.129 1.095 11.084 1.00 86.31 81 VAL A CA 1
ATOM 632 C C . VAL A 1 81 ? 8.661 1.309 11.452 1.00 86.31 81 VAL A C 1
ATOM 634 O O . VAL A 1 81 ? 8.358 1.435 12.640 1.00 86.31 81 VAL A O 1
ATOM 637 N N . ILE A 1 82 ? 7.743 1.291 10.479 1.00 77.94 82 ILE A N 1
ATOM 638 C CA . ILE A 1 82 ? 6.298 1.383 10.744 1.00 77.94 82 ILE A CA 1
ATOM 639 C C . ILE A 1 82 ? 5.822 0.201 11.586 1.00 77.94 82 ILE A C 1
ATOM 641 O O . ILE A 1 82 ? 5.138 0.411 12.586 1.00 77.94 82 ILE A O 1
ATOM 645 N N . GLY A 1 83 ? 6.223 -1.026 11.248 1.00 77.19 83 GLY A N 1
ATOM 646 C CA . GLY A 1 83 ? 5.887 -2.217 12.028 1.00 77.19 83 GLY A CA 1
ATOM 647 C C . GLY A 1 83 ? 6.403 -2.137 13.468 1.00 77.19 83 GLY A C 1
ATOM 648 O O . GLY A 1 83 ? 5.673 -2.451 14.407 1.00 77.19 83 GLY A O 1
ATOM 649 N N . GLY A 1 84 ? 7.632 -1.648 13.664 1.00 85.69 84 GLY A N 1
ATOM 650 C CA . GLY A 1 84 ? 8.209 -1.408 14.988 1.00 85.69 84 GLY A CA 1
ATOM 651 C C . GLY A 1 84 ? 7.454 -0.340 15.784 1.00 85.69 84 GLY A C 1
ATOM 652 O O . GLY A 1 84 ? 7.129 -0.555 16.953 1.00 85.69 84 GLY A O 1
ATOM 653 N N . PHE A 1 85 ? 7.122 0.786 15.148 1.00 85.25 85 PHE A N 1
ATOM 654 C CA . PHE A 1 85 ? 6.303 1.843 15.742 1.00 85.25 85 PHE A CA 1
ATOM 655 C C . PHE A 1 85 ? 4.925 1.315 16.148 1.00 85.25 85 PHE A C 1
ATOM 657 O O . PHE A 1 85 ? 4.555 1.425 17.317 1.00 85.25 85 PHE A O 1
ATOM 664 N N . LEU A 1 86 ? 4.195 0.681 15.226 1.00 76.88 86 LEU A N 1
ATOM 665 C CA . LEU A 1 86 ? 2.889 0.085 15.504 1.00 76.88 86 LEU A CA 1
ATOM 666 C C . LEU A 1 86 ? 2.982 -0.941 16.635 1.00 76.88 86 LEU A C 1
ATOM 668 O O . LEU A 1 86 ? 2.162 -0.903 17.547 1.00 76.88 86 LEU A O 1
ATOM 672 N N . GLY A 1 87 ? 4.018 -1.783 16.654 1.00 80.06 87 GLY A N 1
ATOM 673 C CA . GLY A 1 87 ? 4.261 -2.730 17.741 1.00 80.06 87 GLY A CA 1
ATOM 674 C C . GLY A 1 87 ? 4.409 -2.055 19.109 1.00 80.06 87 GLY A C 1
ATOM 675 O O . GLY A 1 87 ? 3.824 -2.517 20.091 1.00 80.06 87 GLY A O 1
ATOM 676 N N . ILE A 1 88 ? 5.133 -0.933 19.190 1.00 89.12 88 ILE A N 1
ATOM 677 C CA . ILE A 1 88 ? 5.249 -0.143 20.426 1.00 89.12 88 ILE A CA 1
ATOM 678 C C . ILE A 1 88 ? 3.893 0.457 20.809 1.00 89.12 88 ILE A C 1
ATOM 680 O O . ILE A 1 88 ? 3.478 0.322 21.958 1.00 89.12 88 ILE A O 1
ATOM 684 N N . VAL A 1 89 ? 3.184 1.088 19.871 1.00 82.69 89 VAL A N 1
ATOM 685 C CA . VAL A 1 89 ? 1.894 1.748 20.137 1.00 82.69 89 VAL A CA 1
ATOM 686 C C . VAL A 1 89 ? 0.808 0.737 20.541 1.00 82.69 89 VAL A C 1
ATOM 688 O O . VAL A 1 89 ? -0.018 1.021 21.409 1.00 82.69 89 VAL A O 1
ATOM 691 N N . MET A 1 90 ? 0.820 -0.467 19.969 1.00 76.81 90 MET A N 1
ATOM 692 C CA . MET A 1 90 ? -0.049 -1.563 20.403 1.00 76.81 90 MET A CA 1
ATOM 693 C C . MET A 1 90 ? 0.332 -2.038 21.808 1.00 76.81 90 MET A C 1
ATOM 695 O O . MET A 1 90 ? -0.536 -2.220 22.655 1.00 76.81 90 MET A O 1
ATOM 699 N N . LYS A 1 91 ? 1.631 -2.167 22.113 1.00 85.25 91 LYS A N 1
ATOM 700 C CA . LYS A 1 91 ? 2.098 -2.567 23.451 1.00 85.25 91 LYS A CA 1
ATOM 701 C C . LYS A 1 91 ? 1.758 -1.540 24.537 1.00 85.25 91 LYS A C 1
ATOM 703 O O . LYS A 1 91 ? 1.561 -1.927 25.686 1.00 85.25 91 LYS A O 1
ATOM 708 N N . THR A 1 92 ? 1.690 -0.250 24.204 1.00 89.50 92 THR A N 1
ATOM 709 C CA . THR A 1 92 ? 1.272 0.796 25.155 1.00 89.50 92 THR A CA 1
ATOM 710 C C . THR A 1 92 ? -0.237 0.828 25.388 1.00 89.50 92 THR A C 1
ATOM 712 O O . THR A 1 92 ? -0.688 1.515 26.303 1.00 89.50 92 THR A O 1
ATOM 715 N N . GLY A 1 93 ? -1.026 0.113 24.582 1.00 82.06 93 GLY A N 1
ATOM 716 C CA . GLY A 1 93 ? -2.483 0.158 24.637 1.00 82.06 93 GLY A CA 1
ATOM 717 C C . GLY A 1 93 ? -3.075 1.476 24.133 1.00 82.06 93 GLY A C 1
ATOM 718 O O . GLY A 1 93 ? -4.243 1.764 24.389 1.00 82.06 93 GLY A O 1
ATOM 719 N N . ALA A 1 94 ? -2.290 2.318 23.449 1.00 85.62 94 ALA A N 1
ATOM 720 C CA . ALA A 1 94 ? -2.751 3.631 22.997 1.00 85.62 94 ALA A CA 1
ATOM 721 C C . ALA A 1 94 ? -3.831 3.516 21.909 1.00 85.62 94 ALA A C 1
ATOM 723 O O . ALA A 1 94 ? -4.810 4.265 21.932 1.00 85.62 94 ALA A O 1
ATOM 724 N N . ILE A 1 95 ? -3.686 2.550 20.994 1.00 76.88 95 ILE A N 1
ATOM 725 C CA . ILE A 1 95 ? -4.698 2.249 19.969 1.00 76.88 95 ILE A CA 1
ATOM 726 C C . ILE A 1 95 ? -5.975 1.714 20.637 1.00 76.88 95 ILE A C 1
ATOM 728 O O . ILE A 1 95 ? -7.067 2.200 20.335 1.00 76.88 95 ILE A O 1
ATOM 732 N N . ASP A 1 96 ? -5.845 0.793 21.601 1.00 75.88 96 ASP A N 1
ATOM 733 C CA . ASP A 1 96 ? -6.973 0.249 22.370 1.00 75.88 96 ASP A CA 1
ATOM 734 C C . ASP A 1 96 ? -7.720 1.346 23.139 1.00 75.88 96 ASP A C 1
ATOM 736 O O . ASP A 1 96 ? -8.951 1.411 23.116 1.00 75.88 96 ASP A O 1
ATOM 740 N N . ALA A 1 97 ? -6.983 2.255 23.784 1.00 82.06 97 ALA A N 1
ATOM 741 C CA . ALA A 1 97 ? -7.543 3.383 24.517 1.00 82.06 97 ALA A CA 1
ATOM 742 C C . ALA A 1 97 ? -8.246 4.379 23.585 1.00 82.06 97 ALA A C 1
ATOM 744 O O . ALA A 1 97 ? -9.368 4.796 23.877 1.00 82.06 97 ALA A O 1
ATOM 745 N N . GLY A 1 98 ? -7.627 4.728 22.452 1.00 79.94 98 GLY A N 1
ATOM 746 C CA . GLY A 1 98 ? -8.196 5.648 21.468 1.00 79.94 98 GLY A CA 1
ATOM 747 C C . GLY A 1 98 ? -9.504 5.121 20.880 1.00 79.94 98 GLY A C 1
ATOM 748 O O . GLY A 1 98 ? -10.524 5.813 20.907 1.00 79.94 98 GLY A O 1
ATOM 749 N N . ILE A 1 99 ? -9.509 3.864 20.432 1.00 72.69 99 ILE A N 1
ATOM 750 C CA . ILE A 1 99 ? -10.708 3.203 19.902 1.00 72.69 99 ILE A CA 1
ATOM 751 C C . ILE A 1 99 ? -11.759 3.037 21.008 1.00 72.69 99 ILE A C 1
ATOM 753 O O . ILE A 1 99 ? -12.919 3.404 20.814 1.00 72.69 99 ILE A O 1
ATOM 757 N N . GLY A 1 100 ? -11.361 2.591 22.202 1.00 73.06 100 GLY A N 1
ATOM 758 C CA . GLY A 1 100 ? -12.228 2.501 23.379 1.00 73.06 100 GLY A CA 1
ATOM 759 C C . GLY A 1 100 ? -12.928 3.821 23.715 1.00 73.06 100 GLY A C 1
ATOM 760 O O . GLY A 1 100 ? -14.113 3.849 24.063 1.00 73.06 100 GLY A O 1
ATOM 761 N N . GLN A 1 101 ? -12.214 4.938 23.575 1.00 78.44 101 GLN A N 1
ATOM 762 C CA . GLN A 1 101 ? -12.735 6.277 23.820 1.00 78.44 101 GLN A CA 1
ATOM 763 C C . GLN A 1 101 ? -13.690 6.742 22.713 1.00 78.44 101 GLN A C 1
ATOM 765 O O . GLN A 1 101 ? -14.709 7.367 23.022 1.00 78.44 101 GLN A O 1
ATOM 770 N N . VAL A 1 102 ? -13.412 6.400 21.450 1.00 71.12 102 VAL A N 1
ATOM 771 C CA . VAL A 1 102 ? -14.325 6.633 20.318 1.00 71.12 102 VAL A CA 1
ATOM 772 C C . VAL A 1 102 ? -15.640 5.885 20.536 1.00 71.12 102 VAL A C 1
ATOM 774 O O . VAL A 1 102 ? -16.697 6.505 20.483 1.00 71.12 102 VAL A O 1
ATOM 777 N N . ILE A 1 103 ? -15.599 4.602 20.902 1.00 71.25 103 ILE A N 1
ATOM 778 C CA . ILE A 1 103 ? -16.808 3.804 21.177 1.00 71.25 103 ILE A CA 1
ATOM 779 C C . ILE A 1 103 ? -17.604 4.392 22.339 1.00 71.25 103 ILE A C 1
ATOM 781 O O . ILE A 1 103 ? -18.812 4.583 22.228 1.00 71.25 103 ILE A O 1
ATOM 785 N N . LYS A 1 104 ? -16.939 4.713 23.459 1.00 74.75 104 LYS A N 1
ATOM 786 C CA . LYS A 1 104 ? -17.612 5.310 24.623 1.00 74.75 104 LYS A CA 1
ATOM 787 C C . LYS A 1 104 ? -18.305 6.622 24.264 1.00 74.75 104 LYS A C 1
ATOM 789 O O . LYS A 1 104 ? -19.423 6.848 24.717 1.00 74.75 104 LYS A O 1
ATOM 794 N N . LYS A 1 105 ? -17.667 7.468 23.448 1.00 77.50 105 LYS A N 1
ATOM 795 C CA . LYS A 1 105 ? -18.264 8.719 22.953 1.00 77.50 105 LYS A CA 1
ATOM 796 C C . LYS A 1 105 ? -19.403 8.489 21.958 1.00 77.50 105 LYS A C 1
ATOM 798 O O . LYS A 1 105 ? -20.287 9.333 21.862 1.00 77.50 105 LYS A O 1
ATOM 803 N N . LEU A 1 106 ? -19.379 7.379 21.225 1.00 72.62 106 LEU A N 1
ATOM 804 C CA . LEU A 1 106 ? -20.370 7.029 20.206 1.00 72.62 106 LEU A CA 1
ATOM 805 C C . LEU A 1 106 ? -21.492 6.117 20.722 1.00 72.62 106 LEU A C 1
ATOM 807 O O . LEU A 1 106 ? -22.318 5.680 19.925 1.00 72.62 106 LEU A O 1
ATOM 811 N N . LYS A 1 107 ? -21.566 5.858 22.031 1.00 70.56 107 LYS A N 1
ATOM 812 C CA . LYS A 1 107 ? -22.655 5.088 22.644 1.00 70.56 107 LYS A CA 1
ATOM 813 C C . LYS A 1 107 ? -24.006 5.776 22.370 1.00 70.56 107 LYS A C 1
ATOM 815 O O . LYS A 1 107 ? -24.195 6.934 22.736 1.00 70.56 107 LYS A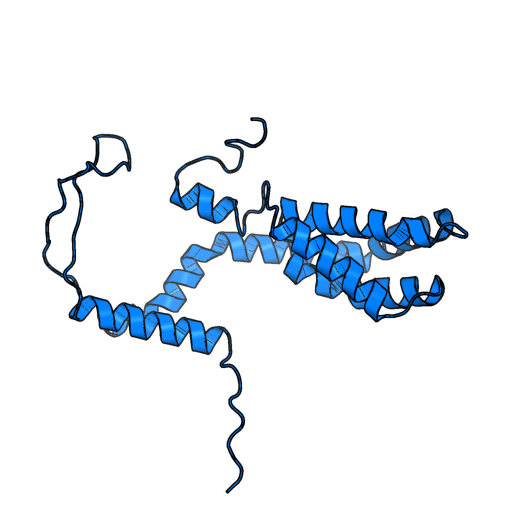 O 1
ATOM 820 N N . GLY A 1 108 ? -24.926 5.080 21.703 1.00 73.25 108 GLY A N 1
ATOM 821 C CA . GLY A 1 108 ? -26.197 5.599 21.179 1.00 73.25 108 GLY A CA 1
ATOM 822 C C . GLY A 1 108 ? -26.122 6.237 19.781 1.00 73.25 108 GLY A C 1
ATOM 823 O O . GLY A 1 108 ? -27.122 6.763 19.291 1.00 73.25 108 GLY A O 1
ATOM 824 N N . ARG A 1 109 ? -24.944 6.243 19.140 1.00 80.44 109 ARG A N 1
ATOM 825 C CA . ARG A 1 109 ? -24.676 6.746 17.777 1.00 80.44 109 ARG A CA 1
ATOM 826 C C . ARG A 1 109 ? -23.775 5.790 16.991 1.00 80.44 109 ARG A C 1
ATOM 828 O O . ARG A 1 109 ? -22.958 6.209 16.170 1.00 80.44 109 ARG A O 1
ATOM 835 N N . GLU A 1 110 ? -23.951 4.495 17.203 1.00 77.75 110 GLU A N 1
ATOM 836 C CA . GLU A 1 110 ? -23.121 3.419 16.664 1.00 77.75 110 GLU A CA 1
ATOM 837 C C . GLU A 1 110 ? -23.079 3.431 15.127 1.00 77.75 110 GLU A C 1
ATOM 839 O O . GLU A 1 110 ? -22.104 2.991 14.525 1.00 77.75 110 GLU A O 1
ATOM 844 N N . LYS A 1 111 ? -24.105 3.979 14.457 1.00 81.88 111 LYS A N 1
ATOM 845 C CA . LYS A 1 111 ? -24.136 4.141 12.988 1.00 81.88 111 LYS A CA 1
ATOM 846 C C . LYS A 1 111 ? -23.081 5.110 12.455 1.00 81.88 111 LYS A C 1
ATOM 848 O O . LYS A 1 111 ? -22.599 4.927 11.345 1.00 81.88 111 LYS A O 1
ATOM 853 N N . ILE A 1 112 ? -22.695 6.115 13.242 1.00 86.25 112 ILE A N 1
ATOM 854 C CA . ILE A 1 112 ? -21.679 7.108 12.857 1.00 86.25 112 ILE A CA 1
ATOM 855 C C . ILE A 1 112 ? -20.256 6.539 13.014 1.00 86.25 112 ILE A C 1
ATOM 857 O O . ILE A 1 112 ? -19.318 7.027 12.389 1.00 86.25 112 ILE A O 1
ATOM 861 N N . MET A 1 113 ? -20.088 5.463 13.786 1.00 84.38 113 MET A N 1
ATOM 862 C CA . MET A 1 113 ? -18.796 4.795 13.965 1.00 84.38 113 MET A CA 1
ATOM 863 C C . MET A 1 113 ? -18.224 4.271 12.643 1.00 84.38 113 MET A C 1
ATOM 865 O O . MET A 1 113 ? -17.027 4.407 12.406 1.00 84.38 113 MET A O 1
ATOM 869 N N . ILE A 1 114 ? -19.084 3.729 11.774 1.00 90.69 114 ILE A N 1
ATOM 870 C CA . ILE A 1 114 ? -18.713 3.191 10.460 1.00 90.69 114 ILE A CA 1
ATOM 871 C C . ILE A 1 114 ? -18.004 4.251 9.598 1.00 90.69 114 ILE A C 1
ATOM 873 O O . ILE A 1 114 ? -16.824 4.057 9.310 1.00 90.69 114 ILE A O 1
ATOM 877 N N . PRO A 1 115 ? -18.635 5.386 9.225 1.00 91.88 115 PRO A N 1
ATOM 878 C CA . PRO A 1 115 ? -17.987 6.372 8.363 1.00 91.88 115 PRO A CA 1
ATOM 879 C C . PRO A 1 115 ? -16.754 7.014 9.009 1.00 91.88 115 PRO A C 1
ATOM 881 O O . PRO A 1 115 ? -15.788 7.292 8.307 1.00 91.88 115 PRO A O 1
ATOM 884 N N . ILE A 1 116 ? -16.735 7.211 10.334 1.00 88.75 116 ILE A N 1
ATOM 885 C CA . ILE A 1 116 ? -15.554 7.753 11.025 1.00 88.75 116 ILE A CA 1
ATOM 886 C C . ILE A 1 116 ? -14.364 6.802 10.895 1.00 88.75 116 ILE A C 1
ATOM 888 O O . ILE A 1 116 ? -13.284 7.227 10.489 1.00 88.75 116 ILE A O 1
ATOM 892 N N . LEU A 1 117 ? -14.549 5.522 11.228 1.00 89.56 117 LEU A N 1
ATOM 893 C CA . LEU A 1 117 ? -13.469 4.545 11.133 1.00 89.56 117 LEU A CA 1
ATOM 894 C C . LEU A 1 117 ? -13.048 4.342 9.679 1.00 89.56 117 LEU A C 1
ATOM 896 O O . LEU A 1 117 ? -11.853 4.328 9.410 1.00 89.56 117 LEU A O 1
ATOM 900 N N . MET A 1 118 ? -13.994 4.286 8.736 1.00 93.62 118 MET A N 1
ATOM 901 C CA . MET A 1 118 ? -13.668 4.231 7.308 1.00 93.62 118 MET A CA 1
ATOM 902 C C . MET A 1 118 ? -12.790 5.410 6.879 1.00 93.62 118 MET A C 1
ATOM 904 O O . MET A 1 118 ? -11.805 5.182 6.188 1.00 93.62 118 MET A O 1
ATOM 908 N N . MET A 1 119 ? -13.080 6.641 7.319 1.00 92.88 119 MET A N 1
ATOM 909 C CA . MET A 1 119 ? -12.232 7.803 7.020 1.00 92.88 119 MET A CA 1
ATOM 910 C C . MET A 1 119 ? -10.844 7.708 7.662 1.00 92.88 119 MET A C 1
ATOM 912 O O . MET A 1 119 ? -9.864 8.085 7.030 1.00 92.88 119 MET A O 1
ATOM 916 N N . ILE A 1 120 ? -10.737 7.185 8.887 1.00 90.12 120 ILE A N 1
ATOM 917 C CA . ILE A 1 120 ? -9.439 6.973 9.551 1.00 90.12 120 ILE A CA 1
ATOM 918 C C . ILE A 1 120 ? -8.599 5.951 8.774 1.00 90.12 120 ILE A C 1
ATOM 920 O O . ILE A 1 120 ? -7.432 6.205 8.480 1.00 90.12 120 ILE A O 1
ATOM 924 N N . PHE A 1 121 ? -9.194 4.818 8.395 1.00 92.19 121 PHE A N 1
ATOM 925 C CA . PHE A 1 121 ? -8.517 3.802 7.590 1.00 92.19 121 PHE A CA 1
ATOM 926 C C . PHE A 1 121 ? -8.178 4.320 6.189 1.00 92.19 121 PHE A C 1
ATOM 928 O O . PHE A 1 121 ? -7.079 4.062 5.705 1.00 92.19 121 PHE A O 1
ATOM 935 N N . ALA A 1 122 ? -9.064 5.102 5.568 1.00 95.06 122 ALA A N 1
ATOM 936 C CA . ALA A 1 122 ? -8.809 5.734 4.277 1.00 95.06 122 ALA A CA 1
ATOM 937 C C . ALA A 1 122 ? -7.657 6.738 4.346 1.00 95.06 122 ALA A C 1
ATOM 939 O O . ALA A 1 122 ? -6.826 6.751 3.444 1.00 95.06 122 ALA A O 1
ATOM 940 N N . ALA A 1 123 ? -7.553 7.517 5.428 1.00 92.44 123 ALA A N 1
ATOM 941 C CA . ALA A 1 123 ? -6.426 8.414 5.661 1.00 92.44 123 ALA A CA 1
ATOM 942 C C . ALA A 1 123 ? -5.098 7.643 5.749 1.00 92.44 123 ALA A C 1
ATOM 944 O O . ALA A 1 123 ? -4.114 8.057 5.141 1.00 92.44 123 ALA A O 1
ATOM 945 N N . GLY A 1 124 ? -5.065 6.497 6.437 1.00 90.25 124 GLY A N 1
ATOM 946 C CA . GLY A 1 124 ? -3.889 5.616 6.451 1.00 90.25 124 GLY A CA 1
ATOM 947 C C . GLY A 1 124 ? -3.583 5.011 5.076 1.00 90.25 124 GLY A C 1
ATOM 948 O O . GLY A 1 124 ? -2.441 5.024 4.622 1.00 90.25 124 GLY A O 1
ATOM 949 N N . GLY A 1 125 ? -4.614 4.540 4.370 1.00 92.94 125 GLY A N 1
ATOM 950 C CA . GLY A 1 125 ? -4.488 3.962 3.031 1.00 92.94 125 GLY A CA 1
ATOM 951 C C . GLY A 1 125 ? -3.943 4.950 1.997 1.00 92.94 125 GLY A C 1
ATOM 952 O O . GLY A 1 125 ? -3.025 4.616 1.258 1.00 92.94 125 GLY A O 1
ATOM 953 N N . THR A 1 126 ? -4.462 6.181 1.973 1.00 92.75 126 THR A N 1
ATOM 954 C CA . THR A 1 126 ? -4.058 7.201 0.988 1.00 92.75 126 THR A CA 1
ATOM 955 C C . THR A 1 126 ? -2.674 7.787 1.252 1.00 92.75 126 THR A C 1
ATOM 957 O O . THR A 1 126 ? -2.003 8.211 0.311 1.00 92.75 126 THR A O 1
ATOM 960 N N . SER A 1 127 ? -2.243 7.814 2.518 1.00 88.62 127 SER A N 1
ATOM 961 C CA . SER A 1 127 ? -0.994 8.466 2.917 1.00 88.62 127 SER A CA 1
ATOM 962 C C . SER A 1 127 ? 0.212 7.540 2.871 1.00 88.62 127 SER A C 1
ATOM 964 O O . SER A 1 127 ? 1.227 7.924 2.308 1.00 88.62 127 SER A O 1
ATOM 966 N N . PHE A 1 128 ? 0.129 6.335 3.436 1.00 84.69 128 PHE A N 1
ATOM 967 C CA . PHE A 1 128 ? 1.277 5.424 3.493 1.00 84.69 128 PHE A CA 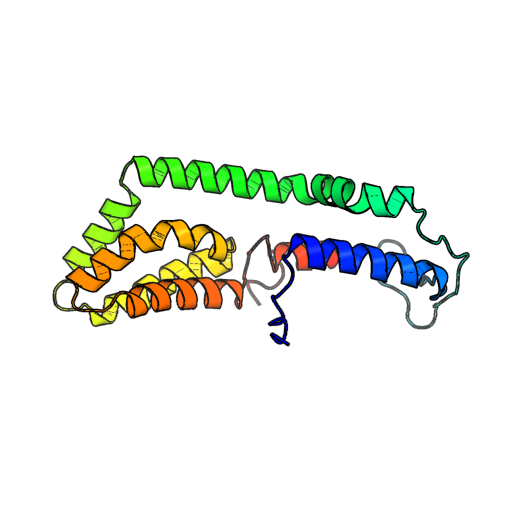1
ATOM 968 C C . PHE A 1 128 ? 0.982 3.999 3.026 1.00 84.69 128 PHE A C 1
ATOM 970 O O . PHE A 1 128 ? 1.846 3.136 3.140 1.00 84.69 128 PHE A O 1
ATOM 977 N N . GLY A 1 129 ? -0.213 3.756 2.483 1.00 86.81 129 GLY A N 1
ATOM 978 C CA . GLY A 1 129 ? -0.559 2.453 1.934 1.00 86.81 129 GLY A CA 1
ATOM 979 C C . GLY A 1 129 ? -0.903 1.410 2.992 1.00 86.81 129 GLY A C 1
ATOM 980 O O . GLY A 1 129 ? -0.518 0.269 2.824 1.00 86.81 129 GLY A O 1
ATOM 981 N N . MET A 1 130 ? -1.642 1.783 4.048 1.00 87.06 130 MET A N 1
ATOM 982 C CA . MET A 1 130 ? -1.912 0.963 5.251 1.00 87.06 130 MET A CA 1
ATOM 983 C C . MET A 1 130 ? -2.666 -0.379 5.034 1.00 87.06 130 MET A C 1
ATOM 985 O O . MET A 1 130 ? -3.235 -0.927 5.981 1.00 87.06 130 MET A O 1
ATOM 989 N N . ALA A 1 131 ? -2.807 -0.888 3.808 1.00 85.00 131 ALA A N 1
ATOM 990 C CA . ALA A 1 131 ? -3.631 -2.064 3.533 1.00 85.00 131 ALA A CA 1
ATOM 991 C C . ALA A 1 131 ? -3.114 -3.309 4.272 1.00 85.00 131 ALA A C 1
ATOM 993 O O . ALA A 1 131 ? -3.903 -4.029 4.887 1.00 85.00 131 ALA A O 1
ATOM 994 N N . GLU A 1 132 ? -1.806 -3.533 4.275 1.00 79.06 132 GLU A N 1
ATOM 995 C CA . GLU A 1 132 ? -1.147 -4.684 4.888 1.00 79.06 132 GLU A CA 1
ATOM 996 C C . GLU A 1 132 ? -1.151 -4.596 6.423 1.00 79.06 132 GLU A C 1
ATOM 998 O O . GLU A 1 132 ? -1.368 -5.584 7.128 1.00 79.06 132 GLU A O 1
ATOM 1003 N N . GLU A 1 133 ? -0.995 -3.392 6.960 1.00 79.31 133 GLU A N 1
ATOM 1004 C CA . GLU A 1 133 ? -0.952 -3.103 8.390 1.00 79.31 133 GLU A CA 1
ATOM 1005 C C . GLU A 1 133 ? -2.338 -3.203 9.031 1.00 79.31 133 GLU A C 1
ATOM 1007 O O . GLU A 1 133 ? -2.449 -3.396 10.246 1.00 79.31 133 GLU A O 1
ATOM 1012 N N . THR A 1 134 ? -3.412 -3.141 8.229 1.00 86.62 134 THR A N 1
ATOM 1013 C CA . THR A 1 134 ? -4.782 -3.311 8.731 1.00 86.62 134 THR A CA 1
ATOM 1014 C C . THR A 1 134 ? -5.009 -4.643 9.445 1.00 86.62 134 THR A C 1
ATOM 1016 O O . THR A 1 134 ? -5.880 -4.725 10.315 1.00 86.62 134 THR A O 1
ATOM 1019 N N . ILE A 1 135 ? -4.196 -5.668 9.143 1.00 84.94 135 ILE A N 1
ATOM 1020 C CA . ILE A 1 135 ? -4.296 -7.003 9.746 1.00 84.94 135 ILE A CA 1
ATOM 1021 C C . ILE A 1 135 ? -4.222 -6.932 11.278 1.00 84.94 135 ILE A C 1
ATOM 1023 O O . ILE A 1 135 ? -4.959 -7.633 11.975 1.00 84.94 135 ILE A O 1
ATOM 1027 N N . ALA A 1 136 ? -3.399 -6.027 11.808 1.00 79.56 136 ALA A N 1
ATOM 1028 C CA . ALA A 1 136 ? -3.229 -5.831 13.243 1.00 79.56 136 ALA A CA 1
ATOM 1029 C C . ALA A 1 136 ? -4.479 -5.262 13.942 1.00 79.56 136 ALA A C 1
ATOM 1031 O O . ALA A 1 136 ? -4.638 -5.424 15.152 1.00 79.56 136 ALA A O 1
ATOM 1032 N N . PHE A 1 137 ? -5.386 -4.623 13.199 1.00 82.38 137 PHE A N 1
ATOM 1033 C CA . PHE A 1 137 ? -6.563 -3.958 13.755 1.00 82.38 137 PHE A CA 1
ATOM 1034 C C . PHE A 1 137 ? -7.791 -4.869 13.844 1.00 82.38 137 PHE A C 1
ATOM 1036 O O . PHE A 1 137 ? -8.685 -4.580 14.641 1.00 82.38 137 PHE A O 1
ATOM 1043 N N . TYR A 1 138 ? -7.857 -5.976 13.089 1.00 88.31 138 TYR A N 1
ATOM 1044 C CA . TYR A 1 138 ? -9.016 -6.882 13.142 1.00 88.31 138 TYR A CA 1
ATOM 1045 C C . TYR A 1 138 ? -9.263 -7.471 14.539 1.00 88.31 138 TYR A C 1
ATOM 1047 O O . TYR A 1 138 ? -10.406 -7.392 14.998 1.00 88.31 138 TYR A O 1
ATOM 1055 N N . PRO A 1 139 ? -8.256 -8.007 15.264 1.00 82.75 139 PRO A N 1
ATOM 1056 C CA . PRO A 1 139 ? -8.482 -8.579 16.593 1.00 82.75 139 PRO A CA 1
ATOM 1057 C C . PRO A 1 139 ? -9.014 -7.563 17.608 1.00 82.75 139 PRO A C 1
ATOM 1059 O O . PRO A 1 139 ? -9.681 -7.945 18.564 1.00 82.75 139 PRO A O 1
ATOM 1062 N N . LEU A 1 140 ? -8.741 -6.276 17.389 1.00 80.94 140 LEU A N 1
ATOM 1063 C CA . LEU A 1 140 ? -9.193 -5.186 18.242 1.00 80.94 140 LEU A CA 1
ATOM 1064 C C . LEU A 1 140 ? -10.585 -4.681 17.852 1.00 80.94 140 LEU A C 1
ATOM 1066 O O . LEU A 1 140 ? -11.463 -4.530 18.700 1.00 80.94 140 LEU A O 1
ATOM 1070 N N . LEU A 1 141 ? -10.808 -4.416 16.567 1.00 85.31 141 LEU A N 1
ATOM 1071 C CA . LEU A 1 141 ? -12.050 -3.807 16.103 1.00 85.31 141 LEU A CA 1
ATOM 1072 C C . LEU A 1 141 ? -13.208 -4.798 16.012 1.00 85.31 141 LEU A C 1
ATOM 1074 O O . LEU A 1 141 ? -14.352 -4.401 16.207 1.00 85.31 141 LEU A O 1
ATOM 1078 N N . ILE A 1 142 ? -12.954 -6.085 15.775 1.00 90.19 142 ILE A N 1
ATOM 1079 C CA . ILE A 1 142 ? -14.033 -7.079 15.724 1.00 90.19 142 ILE A CA 1
ATOM 1080 C C . ILE A 1 142 ? -14.804 -7.144 17.061 1.00 90.19 142 ILE A C 1
ATOM 1082 O O . ILE A 1 142 ? -16.021 -6.943 17.035 1.00 90.19 142 ILE A O 1
ATOM 1086 N N . PRO A 1 143 ? -14.163 -7.331 18.236 1.00 82.50 143 PRO A N 1
ATOM 1087 C CA . PRO A 1 143 ? -14.864 -7.305 19.525 1.00 82.50 143 PRO A CA 1
ATOM 1088 C C . PRO A 1 143 ? -15.606 -5.993 19.789 1.00 82.50 143 PRO A C 1
ATOM 1090 O O . PRO A 1 143 ? -16.678 -5.989 20.390 1.00 82.50 143 PRO A O 1
ATOM 1093 N N . VAL A 1 144 ? -15.051 -4.878 19.317 1.00 81.25 144 VAL A N 1
ATOM 1094 C CA . VAL A 1 144 ? -15.642 -3.543 19.432 1.00 81.25 144 VAL A CA 1
ATOM 1095 C C . VAL A 1 144 ? -16.957 -3.436 18.663 1.00 81.25 144 VAL A C 1
ATOM 1097 O O . VAL A 1 144 ? -17.956 -2.981 19.218 1.00 81.25 144 VAL A O 1
ATOM 1100 N N . PHE A 1 145 ? -16.977 -3.870 17.403 1.00 87.50 145 PHE A N 1
ATOM 1101 C CA . PHE A 1 145 ? -18.186 -3.858 16.581 1.00 87.50 145 PHE A CA 1
ATOM 1102 C C . PHE A 1 145 ? -19.242 -4.806 17.137 1.00 87.50 145 PHE A C 1
ATOM 1104 O O . PHE A 1 145 ? -20.406 -4.420 17.219 1.00 87.50 145 PHE A O 1
ATOM 1111 N N . ILE A 1 146 ? -18.828 -5.988 17.606 1.00 87.56 146 ILE A N 1
ATOM 1112 C CA . ILE A 1 146 ? -19.719 -6.931 18.291 1.00 87.56 146 ILE A CA 1
ATOM 1113 C C . ILE A 1 146 ? -20.328 -6.285 19.542 1.00 87.56 146 ILE A C 1
ATOM 1115 O O . ILE A 1 146 ? -21.541 -6.330 19.737 1.00 87.56 146 ILE A O 1
ATOM 1119 N N . GLY A 1 147 ? -19.516 -5.608 20.361 1.00 79.62 147 GLY A N 1
ATOM 1120 C CA . GLY A 1 147 ? -19.986 -4.878 21.542 1.00 79.62 147 GLY A CA 1
ATOM 1121 C C . GLY A 1 147 ? -20.920 -3.702 21.225 1.00 79.62 147 GLY A C 1
ATOM 1122 O O . GLY A 1 147 ? -21.749 -3.341 22.058 1.00 79.62 147 GLY A O 1
ATOM 1123 N N . ALA A 1 148 ? -20.817 -3.129 20.024 1.00 80.56 148 ALA A N 1
ATOM 1124 C CA . ALA A 1 148 ? -21.699 -2.079 19.512 1.00 80.56 148 ALA A CA 1
ATOM 1125 C C . ALA A 1 148 ? -22.973 -2.622 18.826 1.00 80.56 148 ALA A C 1
ATOM 1127 O O . ALA A 1 148 ? -23.783 -1.835 18.338 1.00 80.56 148 ALA A O 1
ATOM 1128 N N . GLY A 1 149 ? -23.169 -3.945 18.788 1.00 85.56 149 GLY A N 1
ATOM 1129 C CA . GLY A 1 149 ? -24.345 -4.587 18.191 1.00 85.56 149 GLY A CA 1
ATOM 1130 C C . GLY A 1 149 ? -24.235 -4.879 16.690 1.00 85.56 149 GLY A C 1
ATOM 1131 O O . GLY A 1 149 ? -25.243 -5.212 16.069 1.00 85.56 149 GLY A O 1
ATOM 1132 N N . TYR A 1 150 ? -23.041 -4.764 16.106 1.00 89.94 150 TYR A N 1
ATOM 1133 C CA . TYR A 1 150 ? -22.742 -5.192 14.736 1.00 89.94 150 TYR A CA 1
ATOM 1134 C C . TYR A 1 150 ? -22.143 -6.602 14.698 1.00 89.94 150 TYR A C 1
ATOM 1136 O O . TYR A 1 150 ? -21.862 -7.208 15.729 1.00 89.94 150 TYR A O 1
ATOM 1144 N N . ASP A 1 151 ? -21.918 -7.128 13.497 1.00 92.88 151 ASP A N 1
ATOM 1145 C CA . ASP A 1 151 ? -21.215 -8.390 13.292 1.00 92.88 151 ASP A CA 1
ATOM 1146 C C . ASP A 1 151 ? -19.723 -8.190 12.958 1.00 92.88 151 ASP A C 1
ATOM 1148 O O . ASP A 1 151 ? -19.243 -7.090 12.660 1.00 92.88 151 ASP A O 1
ATOM 1152 N N . ALA A 1 152 ? -18.967 -9.290 13.009 1.00 93.81 152 ALA A N 1
ATOM 1153 C CA . ALA A 1 152 ? -17.551 -9.298 12.650 1.00 93.81 152 ALA A CA 1
ATOM 1154 C C . ALA A 1 152 ? -17.320 -8.908 11.180 1.00 93.81 152 ALA A C 1
ATOM 1156 O O . ALA A 1 152 ? -16.301 -8.300 10.857 1.00 93.81 152 ALA A O 1
ATOM 1157 N N . LEU A 1 153 ? -18.269 -9.225 10.293 1.00 96.50 153 LEU A N 1
ATOM 1158 C CA . LEU A 1 153 ? -18.161 -8.912 8.872 1.00 96.50 153 LEU A CA 1
ATOM 1159 C C . LEU A 1 153 ? -18.230 -7.401 8.624 1.00 96.50 153 LEU A C 1
ATOM 1161 O O . LEU A 1 153 ? -17.494 -6.890 7.786 1.00 96.50 153 LEU A O 1
ATOM 1165 N N . THR A 1 154 ? -19.038 -6.674 9.397 1.00 94.44 154 THR A N 1
ATOM 1166 C CA . THR A 1 154 ? -19.099 -5.211 9.361 1.00 94.44 154 THR A CA 1
ATOM 1167 C C . THR A 1 154 ? -17.765 -4.603 9.789 1.00 94.44 154 THR A C 1
ATOM 1169 O O . THR A 1 154 ? -17.265 -3.716 9.101 1.00 94.44 154 THR A O 1
ATOM 1172 N N . ALA A 1 155 ? -17.145 -5.096 10.869 1.00 91.44 155 ALA A N 1
ATOM 1173 C CA . ALA A 1 155 ? -15.806 -4.647 11.270 1.00 91.44 155 ALA A CA 1
ATOM 1174 C C . ALA A 1 155 ? -14.780 -4.867 10.157 1.00 91.44 155 ALA A C 1
ATOM 1176 O O . ALA A 1 155 ? -14.026 -3.954 9.817 1.00 91.44 155 ALA A O 1
ATOM 1177 N N . VAL A 1 156 ? -14.783 -6.065 9.565 1.00 95.44 156 VAL A N 1
ATOM 1178 C CA . VAL A 1 156 ? -13.877 -6.396 8.465 1.00 95.44 156 VAL A CA 1
ATOM 1179 C C . VAL A 1 156 ? -14.118 -5.477 7.269 1.00 95.44 156 VAL A C 1
ATOM 1181 O O . VAL A 1 156 ? -13.174 -4.897 6.741 1.00 95.44 156 VAL A O 1
ATOM 1184 N N . GLY A 1 157 ? -15.381 -5.277 6.890 1.00 95.69 157 GLY A N 1
ATOM 1185 C CA . GLY A 1 157 ? -15.775 -4.409 5.788 1.00 95.69 157 GLY A CA 1
ATOM 1186 C C . GLY A 1 157 ? -15.360 -2.956 5.998 1.00 95.69 157 GLY A C 1
ATOM 1187 O O . GLY A 1 157 ? -14.852 -2.340 5.072 1.00 95.69 157 GLY A O 1
ATOM 1188 N N . VAL A 1 158 ? -15.500 -2.415 7.210 1.00 94.31 158 VAL A N 1
ATOM 1189 C CA . VAL A 1 158 ? -15.069 -1.044 7.532 1.00 94.31 158 VAL A CA 1
ATOM 1190 C C . VAL A 1 158 ? -13.570 -0.862 7.332 1.00 94.31 158 VAL A C 1
ATOM 1192 O O . VAL A 1 158 ? -13.149 0.122 6.724 1.00 94.31 158 VAL A O 1
ATOM 1195 N N . ILE A 1 159 ? -12.775 -1.812 7.820 1.00 93.75 159 ILE A N 1
ATOM 1196 C CA . ILE A 1 159 ? -11.317 -1.776 7.707 1.00 93.75 159 ILE A CA 1
ATOM 1197 C C . ILE A 1 159 ? -10.901 -1.933 6.241 1.00 93.75 159 ILE A C 1
ATOM 1199 O O . ILE A 1 159 ? -10.181 -1.085 5.714 1.00 93.75 159 ILE A O 1
ATOM 1203 N N . MET A 1 160 ? -11.399 -2.977 5.570 1.00 94.88 160 MET A N 1
ATOM 1204 C CA . MET A 1 160 ? -11.051 -3.289 4.182 1.00 94.88 160 MET A CA 1
ATOM 1205 C C . MET A 1 160 ? -11.481 -2.188 3.215 1.00 94.88 160 MET A C 1
ATOM 1207 O O . MET A 1 160 ? -10.687 -1.771 2.377 1.00 94.88 160 MET A O 1
ATOM 1211 N N . LEU A 1 161 ? -12.722 -1.701 3.317 1.00 95.44 161 LEU A N 1
ATOM 1212 C CA . LEU A 1 161 ? -13.219 -0.647 2.434 1.00 95.44 161 LEU A CA 1
ATOM 1213 C C . LEU A 1 161 ? -12.552 0.687 2.745 1.00 95.44 161 LEU A C 1
ATOM 1215 O O . LEU A 1 161 ? -12.191 1.396 1.815 1.00 95.44 161 LEU A O 1
ATOM 1219 N N . GLY A 1 162 ? -12.354 1.032 4.019 1.00 95.31 162 GLY A N 1
ATOM 1220 C CA . GLY A 1 162 ? -11.660 2.260 4.398 1.00 95.31 162 GLY A CA 1
ATOM 1221 C C . GLY A 1 162 ? -10.236 2.284 3.849 1.00 95.31 162 GLY A C 1
ATOM 1222 O O . GLY A 1 162 ? -9.914 3.115 3.005 1.00 95.31 162 GLY A O 1
ATOM 1223 N N . ALA A 1 163 ? -9.398 1.332 4.259 1.00 94.75 163 ALA A N 1
ATOM 1224 C CA . ALA A 1 163 ? -8.000 1.298 3.838 1.00 94.75 163 ALA A CA 1
ATOM 1225 C C . ALA A 1 163 ? -7.866 1.061 2.331 1.00 94.75 163 ALA A C 1
ATOM 1227 O O . ALA A 1 163 ? -7.106 1.764 1.673 1.00 94.75 163 ALA A O 1
ATOM 1228 N N . GLY A 1 164 ? -8.657 0.144 1.765 1.00 94.25 164 GLY A N 1
ATOM 1229 C CA . GLY A 1 164 ? -8.642 -0.156 0.336 1.00 94.25 164 GLY A CA 1
ATOM 1230 C C . GLY A 1 164 ? -9.047 1.035 -0.532 1.00 94.25 164 GLY A C 1
ATOM 1231 O O . GLY A 1 164 ? -8.359 1.330 -1.504 1.00 94.25 164 GLY A O 1
ATOM 1232 N N . THR A 1 165 ? -10.106 1.773 -0.173 1.00 95.56 165 THR A N 1
ATOM 1233 C CA . THR A 1 165 ? -10.459 3.010 -0.900 1.00 95.56 165 THR A CA 1
ATOM 1234 C C . THR A 1 165 ? -9.390 4.084 -0.743 1.00 95.56 165 THR A C 1
ATOM 1236 O O . THR A 1 165 ? -9.085 4.764 -1.717 1.00 95.56 165 THR A O 1
ATOM 1239 N N . GLY A 1 166 ? -8.762 4.192 0.432 1.00 94.88 166 GLY A N 1
ATOM 1240 C CA . GLY A 1 166 ? -7.601 5.055 0.638 1.00 94.88 166 GLY A CA 1
ATOM 1241 C C . GLY A 1 166 ? -6.447 4.724 -0.309 1.00 94.88 166 GLY A C 1
ATOM 1242 O O . GLY A 1 166 ? -5.927 5.620 -0.962 1.00 94.88 166 GLY A O 1
ATOM 1243 N N . VAL A 1 167 ? -6.083 3.443 -0.430 1.00 93.88 167 VAL A N 1
ATOM 1244 C CA . VAL A 1 167 ? -5.020 2.988 -1.343 1.00 93.88 167 VAL A CA 1
ATOM 1245 C C . VAL A 1 167 ? -5.392 3.232 -2.805 1.00 93.88 167 VAL A C 1
ATOM 1247 O O . VAL A 1 167 ? -4.554 3.694 -3.577 1.00 93.88 167 VAL A O 1
ATOM 1250 N N . LEU A 1 168 ? -6.641 2.978 -3.202 1.00 92.94 168 LEU A N 1
ATOM 1251 C CA . LEU A 1 168 ? -7.108 3.286 -4.559 1.00 92.94 168 LEU A CA 1
ATOM 1252 C C . LEU A 1 168 ? -7.023 4.788 -4.863 1.00 92.94 168 LEU A C 1
ATOM 1254 O O . LEU A 1 168 ? -6.638 5.171 -5.963 1.00 92.94 168 LEU A O 1
ATOM 1258 N N . CYS A 1 169 ? -7.326 5.630 -3.876 1.00 91.62 169 CYS A N 1
ATOM 1259 C CA . CYS A 1 169 ? -7.205 7.084 -3.941 1.00 91.62 169 CYS A CA 1
ATOM 1260 C C . CYS A 1 169 ? -5.867 7.572 -3.355 1.00 91.62 169 CYS A C 1
ATOM 1262 O O . CYS A 1 169 ? -5.847 8.530 -2.579 1.00 91.62 169 CYS A O 1
ATOM 1264 N N . SER A 1 170 ? -4.761 6.887 -3.655 1.00 91.19 170 SER A N 1
ATOM 1265 C CA . SER A 1 170 ? -3.430 7.218 -3.129 1.00 91.19 170 SER A CA 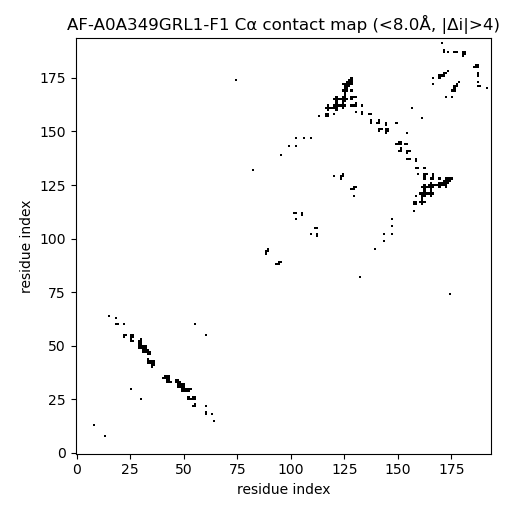1
ATOM 1266 C C . SER A 1 170 ? -3.053 8.668 -3.437 1.00 91.19 170 SER A C 1
ATOM 1268 O O . SER A 1 170 ? -2.963 9.044 -4.600 1.00 91.19 170 SER A O 1
ATOM 1270 N N . THR A 1 171 ? -2.826 9.474 -2.399 1.00 90.25 171 THR A N 1
ATOM 1271 C CA . THR A 1 171 ? -2.353 10.858 -2.541 1.00 90.25 171 THR A CA 1
ATOM 1272 C C . THR A 1 171 ? -0.833 10.864 -2.462 1.00 90.25 171 THR A C 1
ATOM 1274 O O . THR A 1 171 ? -0.156 11.057 -3.465 1.00 90.25 171 THR A O 1
ATOM 1277 N N . VAL A 1 172 ? -0.290 10.530 -1.292 1.00 87.50 172 VAL A N 1
ATOM 1278 C CA . VAL A 1 172 ? 1.158 10.525 -1.010 1.00 87.50 172 VAL A CA 1
ATOM 1279 C C . VAL A 1 172 ? 1.701 9.142 -0.647 1.00 87.50 172 VAL A C 1
ATOM 1281 O O . VAL A 1 172 ? 2.777 9.029 -0.068 1.00 87.50 172 VAL A O 1
ATOM 1284 N N . ASN A 1 173 ? 0.964 8.089 -1.005 1.00 89.44 173 ASN A N 1
ATOM 1285 C CA . ASN A 1 173 ? 1.329 6.704 -0.739 1.00 89.44 173 ASN A CA 1
ATOM 1286 C C . ASN A 1 173 ? 2.662 6.326 -1.425 1.00 89.44 173 ASN A C 1
ATOM 1288 O O . ASN A 1 173 ? 2.695 6.194 -2.654 1.00 89.44 173 ASN A O 1
ATOM 1292 N N . PRO A 1 174 ? 3.742 6.059 -0.664 1.00 81.81 174 PRO A N 1
ATOM 1293 C CA . PRO A 1 174 ? 5.051 5.746 -1.226 1.00 81.81 174 PRO A CA 1
ATOM 1294 C C . PRO A 1 174 ? 5.059 4.424 -2.003 1.00 81.81 174 PRO A C 1
ATOM 1296 O O . PRO A 1 174 ? 5.892 4.248 -2.886 1.00 81.81 174 PRO A O 1
ATOM 1299 N N . LEU A 1 175 ? 4.120 3.517 -1.715 1.00 81.44 175 LEU A N 1
ATOM 1300 C CA . LEU A 1 175 ? 4.002 2.206 -2.358 1.00 81.44 175 LEU A CA 1
ATOM 1301 C C . LEU A 1 175 ? 3.226 2.251 -3.683 1.00 81.44 175 LEU A C 1
ATOM 1303 O O . LEU A 1 175 ? 3.274 1.290 -4.447 1.00 81.44 175 LEU A O 1
ATOM 1307 N N . ALA A 1 176 ? 2.507 3.344 -3.959 1.00 88.00 176 ALA A N 1
ATOM 1308 C CA . ALA A 1 176 ? 1.700 3.506 -5.168 1.00 88.00 176 ALA A CA 1
ATOM 1309 C C . ALA A 1 176 ? 2.108 4.758 -5.952 1.00 88.00 176 ALA A C 1
ATOM 1311 O O . ALA A 1 176 ? 2.851 4.659 -6.930 1.00 88.00 176 ALA A O 1
ATOM 1312 N N . THR A 1 177 ? 1.664 5.943 -5.518 1.00 88.00 177 THR A N 1
ATOM 1313 C CA . THR A 1 177 ? 2.014 7.202 -6.189 1.00 88.00 177 THR A CA 1
ATOM 1314 C C . THR A 1 177 ? 3.501 7.504 -6.079 1.00 88.00 177 THR A C 1
ATOM 1316 O O . THR A 1 177 ? 4.071 7.995 -7.040 1.00 88.00 177 THR A O 1
ATOM 1319 N N . GLY A 1 178 ? 4.167 7.110 -4.989 1.00 83.69 178 GLY A N 1
ATOM 1320 C CA . GLY A 1 178 ? 5.617 7.262 -4.845 1.00 83.69 178 GLY A CA 1
ATOM 1321 C C . GLY A 1 178 ? 6.434 6.529 -5.902 1.00 83.69 178 GLY A C 1
ATOM 1322 O O . GLY A 1 178 ? 7.323 7.119 -6.514 1.00 83.69 178 GLY A O 1
ATOM 1323 N N . VAL A 1 179 ? 6.095 5.266 -6.166 1.00 83.19 179 VAL A N 1
ATOM 1324 C CA . VAL A 1 179 ? 6.740 4.469 -7.218 1.00 83.19 179 VAL A CA 1
ATOM 1325 C C . VAL A 1 179 ? 6.493 5.096 -8.592 1.00 83.19 179 VAL A C 1
ATOM 1327 O O . VAL A 1 179 ? 7.429 5.261 -9.372 1.00 83.19 179 VAL A O 1
ATOM 1330 N N . ALA A 1 180 ? 5.251 5.498 -8.877 1.00 85.88 180 ALA A N 1
ATOM 1331 C CA . ALA A 1 180 ? 4.894 6.135 -10.143 1.00 85.88 180 ALA A CA 1
ATOM 1332 C C . ALA A 1 180 ? 5.616 7.480 -10.355 1.00 85.88 180 ALA A C 1
ATOM 1334 O O . ALA A 1 180 ? 6.167 7.709 -11.429 1.00 85.88 180 ALA A O 1
ATOM 1335 N N . SER A 1 181 ? 5.665 8.338 -9.331 1.00 85.12 181 SER A N 1
ATOM 1336 C CA . SER A 1 181 ? 6.407 9.603 -9.347 1.00 85.12 181 SER A CA 1
ATOM 1337 C C . SER A 1 181 ? 7.901 9.380 -9.571 1.00 85.12 181 SER A C 1
ATOM 1339 O O . SER A 1 181 ? 8.505 10.107 -10.352 1.00 85.12 181 SER A O 1
ATOM 1341 N N . GLY A 1 182 ? 8.478 8.333 -8.968 1.00 79.75 182 GLY A N 1
ATOM 1342 C CA . GLY A 1 182 ? 9.864 7.931 -9.206 1.00 79.75 182 GLY A CA 1
ATOM 1343 C C . GLY A 1 182 ? 10.137 7.569 -10.668 1.00 79.75 182 GLY A C 1
ATOM 1344 O O . GLY A 1 182 ? 11.109 8.052 -11.238 1.00 79.75 182 GLY A O 1
ATOM 1345 N N . PHE A 1 183 ? 9.253 6.792 -11.305 1.00 77.06 183 PHE A N 1
ATOM 1346 C CA . PHE A 1 183 ? 9.362 6.478 -12.738 1.00 77.06 183 PHE A CA 1
ATOM 1347 C C . PHE A 1 183 ? 9.189 7.697 -13.646 1.00 77.06 183 PHE A C 1
ATOM 1349 O O . PHE A 1 183 ? 9.778 7.751 -14.722 1.00 77.06 183 PHE A O 1
ATOM 1356 N N . ALA A 1 184 ? 8.354 8.647 -13.234 1.00 84.94 184 ALA A N 1
ATOM 1357 C CA . ALA A 1 184 ? 8.104 9.878 -13.970 1.00 84.94 184 ALA A CA 1
ATOM 1358 C C . ALA A 1 184 ? 9.114 10.996 -13.647 1.00 84.94 184 ALA A C 1
ATOM 1360 O O . ALA A 1 184 ? 9.009 12.072 -14.227 1.00 84.94 184 ALA A O 1
ATOM 1361 N N . GLU A 1 185 ? 10.069 10.753 -12.742 1.00 82.81 185 GLU A N 1
ATOM 1362 C CA . GLU A 1 185 ? 11.061 11.727 -12.262 1.00 82.81 185 GLU A CA 1
ATOM 1363 C C . GLU A 1 185 ? 10.456 13.034 -11.725 1.00 82.81 185 GLU A C 1
ATOM 1365 O O . GLU A 1 185 ? 11.050 14.108 -11.822 1.00 82.81 185 GLU A O 1
ATOM 1370 N N . ILE A 1 186 ? 9.269 12.938 -11.127 1.00 85.69 186 ILE A N 1
ATOM 1371 C CA . ILE A 1 186 ? 8.566 14.054 -10.486 1.00 85.69 186 ILE A CA 1
ATOM 1372 C C . ILE A 1 186 ? 8.487 13.843 -8.976 1.00 85.69 186 ILE A C 1
ATOM 1374 O O . ILE A 1 186 ? 8.668 12.737 -8.462 1.00 85.69 186 ILE A O 1
ATOM 1378 N N . SER A 1 187 ? 8.199 14.910 -8.236 1.00 86.31 187 SER A N 1
ATOM 1379 C CA . SER A 1 187 ? 7.945 14.791 -6.804 1.00 86.31 187 SER A CA 1
ATOM 1380 C C . SER A 1 187 ? 6.610 14.089 -6.552 1.00 86.31 187 SER A C 1
ATOM 1382 O O . SER A 1 187 ? 5.644 14.258 -7.293 1.00 86.31 187 SER A O 1
ATOM 1384 N N . ILE A 1 188 ? 6.511 13.361 -5.436 1.00 84.44 188 ILE A N 1
ATOM 1385 C CA . ILE A 1 188 ? 5.234 12.815 -4.934 1.00 84.44 188 ILE A CA 1
ATOM 1386 C C . ILE A 1 188 ? 4.223 13.942 -4.660 1.00 84.44 188 ILE A C 1
ATOM 1388 O O . ILE A 1 188 ? 3.015 13.730 -4.693 1.00 84.44 188 ILE A O 1
ATOM 1392 N N . GLY A 1 189 ? 4.716 15.154 -4.384 1.00 83.75 189 GLY A N 1
ATOM 1393 C CA . GLY A 1 189 ? 3.879 16.321 -4.117 1.00 83.75 189 GLY A CA 1
ATOM 1394 C C . GLY A 1 189 ? 3.285 16.991 -5.356 1.00 83.75 189 GLY A C 1
ATOM 1395 O O . GLY A 1 189 ? 2.401 17.841 -5.215 1.00 83.75 189 GLY A O 1
ATOM 1396 N N . ASP A 1 190 ? 3.759 16.643 -6.552 1.00 83.75 190 ASP A N 1
ATOM 1397 C CA . ASP A 1 190 ? 3.370 17.336 -7.774 1.00 83.75 190 ASP A CA 1
ATOM 1398 C C . ASP A 1 190 ? 1.912 17.004 -8.128 1.00 83.75 190 ASP A C 1
ATOM 1400 O O . ASP A 1 190 ? 1.543 15.851 -8.338 1.00 83.75 190 ASP A O 1
ATOM 1404 N N . GLY A 1 191 ? 1.061 18.035 -8.167 1.00 80.19 191 GLY A N 1
ATOM 1405 C CA . GLY A 1 191 ? -0.367 17.908 -8.483 1.00 80.19 191 GLY A CA 1
ATOM 1406 C C . GLY A 1 191 ? -1.320 17.793 -7.288 1.00 80.19 191 GLY A C 1
ATOM 1407 O O . GLY A 1 191 ? -2.525 17.848 -7.496 1.00 80.19 191 GLY A O 1
ATOM 1408 N N . LEU A 1 192 ? -0.836 17.722 -6.040 1.00 83.00 192 LEU A N 1
ATOM 1409 C CA . LEU A 1 192 ? -1.711 17.613 -4.852 1.00 83.00 192 LEU A CA 1
ATOM 1410 C C . LEU A 1 192 ? -2.597 18.845 -4.585 1.00 83.00 192 LEU A C 1
ATOM 1412 O O . LEU A 1 192 ? -3.566 18.748 -3.834 1.00 83.00 192 LEU A O 1
ATOM 1416 N N . GLY A 1 193 ? -2.233 20.007 -5.132 1.00 75.25 193 GLY A N 1
ATOM 1417 C CA . GLY A 1 193 ? -2.925 21.284 -4.917 1.00 75.25 193 GLY A CA 1
ATOM 1418 C C . GLY A 1 193 ? -3.578 21.887 -6.164 1.00 75.25 193 GLY A C 1
ATOM 1419 O O . GLY A 1 193 ? -3.990 23.045 -6.101 1.00 75.25 193 GLY A O 1
ATOM 1420 N N . LEU A 1 194 ? -3.612 21.146 -7.278 1.00 58.22 194 LEU A N 1
ATOM 1421 C CA . LEU A 1 194 ? -4.292 21.521 -8.526 1.00 58.22 194 LEU A CA 1
ATOM 1422 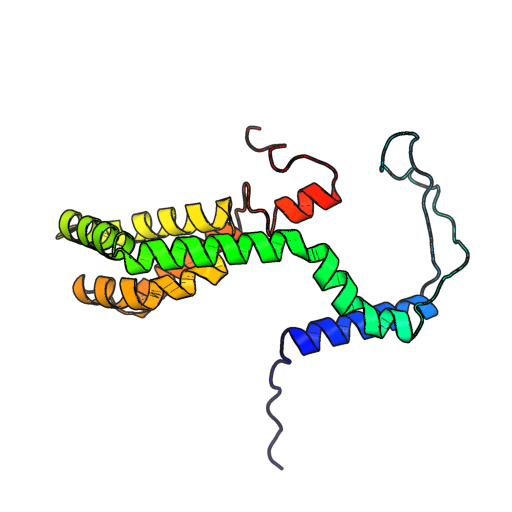C C . LEU A 1 194 ? -5.708 20.935 -8.557 1.00 58.22 194 LEU A C 1
ATOM 1424 O O . LEU A 1 194 ? -6.599 21.629 -9.096 1.00 58.22 194 LEU A O 1
#

Solvent-accessible surface area (backbone atoms only — not comparable to full-atom values): 10899 Å² total; per-residue (Å²): 130,85,76,78,74,86,69,84,73,53,71,68,54,51,52,54,50,48,53,51,52,55,41,58,41,38,74,74,49,80,36,68,50,59,48,57,47,88,98,51,94,50,68,45,88,91,46,73,41,80,48,88,63,81,51,66,49,75,68,52,64,70,42,43,65,57,52,52,52,63,72,42,43,66,59,53,52,48,53,51,51,50,52,51,49,51,52,50,42,56,71,69,38,52,59,58,50,52,51,52,50,51,51,64,73,30,67,97,42,60,78,58,51,50,63,52,49,19,49,55,31,16,53,39,3,12,42,65,44,36,57,76,64,47,66,74,46,48,81,60,42,27,61,51,28,42,75,66,74,45,49,56,65,58,35,50,46,34,49,50,51,12,10,45,51,11,43,75,58,40,59,55,5,55,82,52,38,31,51,53,19,59,77,67,75,46,60,58,70,67,69,82,88,115

Sequence (194 aa):
MSKKKFEMPTAYTVLLGIIIVVAVFTWIIPAGTYDYVEGTNQPIPGTYKVVESTPQALWEVINAPINGFYEAKDIALFVLVIGGFLGIVMKTGAIDAGIGQVIKKLKGREKIMIPILMMIFAAGGTSFGMAEETIAFYPLLIPVFIGAGYDALTAVGVIMLGAGTGVLCSTVNPLATGVASGFAEISIGDGLGL

Mean predicted aligned error: 8.91 Å

pLDDT: mean 85.59, std 7.97, range [48.5, 96.5]

Foldseek 3Di:
DPDPDDDDDDPVVVVLVVLVVVLVVLVVPFDKDADDDPPDPHGDPPRIDGDDGDRADPVNSVCVVVVVCVVCVVVVVVVVVVVVVVVVCVVVCVVVVVLVVVLVVCQVPLVVVLVVLLQVLLVVLQAANCQVVLVVCLVRQQVSCVVNVHHSVSSVCSNNNSNVNSVVNHQQHCVPLVVVCVVVVHDSNPPSVD